Protein AF-C5B4L3-F1 (afdb_monomer_lite)

Foldseek 3Di:
DDDDDDDDDDDDPDDDPDDDDDDDDDDPPDDVLLVVVLVDDLQVLLLQLLLQADARVNHRSLVDDPVNLVSVLVSLVVQAQPANPPPRDGRHSVNNCVSCVVSNCLSVVLSVLQVVLVVLQVVLDDPAWHQARLLCLLVWDADQFARDIDRCVHTVHDLLPDDLVCLCSNLVSLVSNLVNQLSNCCSHVVDDSVSSVVSSVVSNVSSVQSSVLVVVDVVVDDDPQQFFFDDPRHTDRQSSPDPLLVVLSVVNSVCSVVVHQQDPVRLVVSLVSLVVQCVPRSHVSSNRSSVSSNVSSVCSVPDPDD

Sequence (306 aa):
MIFARTLLLAVAVGGALAAAPCAAAGSRTGRPACDALVVHEPRQLRDSLLELSAPVLGKPPLAWTEDDFDRIYRTADYCDGVRDPSTSSVIRAATWRSNLDPAREAVLSTSATLRDSDAFRKNGRTKAVVLPPCERLLEWSHDPRDFRNNSAAIFGRDVLETPLEDFDLVTGYVKSCAPALFRIAHGRLKLREDETQRRLQSILDVYATVHAAHTERRAGGNRATDMIAYMDGRPVPSTLASRRTQSLVRELDRYAASRQRLPADQIESMNREATAIGAEAKTRIETVWAEAVKERISRDIFSEQP

Organism: Methylorubrum extorquens (strain ATCC 14718 / DSM 1338 / JCM 2805 / NCIMB 9133 / AM1) (NCBI:txid272630)

pLDDT: mean 83.24, std 18.61, range [24.59, 97.0]

Secondary structure (DSSP, 8-state):
------------------PPPP---S-----HHHHHHHTS-HHHHHHHHHH-SS-BTTB-GGG--HHHHHHHHHHHHHTTTPBPTTT--B--HHHHHHHHHHHHHHHHHHHHHHHHHHHHHHHS--SS--PPPGGGGGG--EETTTTEE-HHHHHSS-GGG--GGGHHHHHHHHHHHHHHHHHHHHHHH---HHHHHHHHHHHHHHHHHHHHHHHHHHHH---TTS--EEETTEEEPGGGS-HHHHHHHHHHHHHHHHTPPPPHHHHHHHHHHHHHHHHH-SSHHHHHHHHHHHHHHHHHHH----

Structure (mmCIF, N/CA/C/O backbone):
data_AF-C5B4L3-F1
#
_entry.id   AF-C5B4L3-F1
#
loop_
_atom_site.group_PDB
_atom_site.id
_atom_site.type_symbol
_atom_site.label_atom_id
_atom_site.label_alt_id
_atom_site.label_comp_id
_atom_site.label_asym_id
_atom_site.label_entity_id
_atom_site.label_seq_id
_atom_site.pdbx_PDB_ins_code
_atom_site.Cartn_x
_atom_site.Cartn_y
_atom_site.Cartn_z
_atom_site.occupancy
_atom_site.B_iso_or_equiv
_atom_site.auth_seq_id
_atom_site.auth_comp_id
_atom_site.auth_asym_id
_atom_site.auth_atom_id
_atom_site.pdbx_PDB_model_num
ATOM 1 N N . MET A 1 1 ? -22.073 -34.362 -18.667 1.00 34.47 1 MET A N 1
ATOM 2 C CA . MET A 1 1 ? -21.386 -35.313 -19.565 1.00 34.47 1 MET A CA 1
ATOM 3 C C . MET A 1 1 ? -21.646 -34.882 -20.995 1.00 34.47 1 MET A C 1
ATOM 5 O O . MET A 1 1 ? -22.805 -34.841 -21.365 1.00 34.47 1 MET A O 1
ATOM 9 N N . ILE A 1 2 ? -20.599 -34.514 -21.733 1.00 30.19 2 ILE A N 1
ATOM 10 C CA . ILE A 1 2 ? -20.330 -34.819 -23.149 1.00 30.19 2 ILE A CA 1
ATOM 11 C C . ILE A 1 2 ? -18.882 -34.359 -23.381 1.00 30.19 2 ILE A C 1
ATOM 13 O O . ILE A 1 2 ? -18.479 -33.277 -22.961 1.00 30.19 2 ILE A O 1
ATOM 17 N N . PHE A 1 3 ? -18.095 -35.278 -23.930 1.00 27.78 3 PHE A N 1
ATOM 18 C CA . PHE A 1 3 ? -16.660 -35.213 -24.183 1.00 27.78 3 PHE A CA 1
ATOM 19 C C . PHE A 1 3 ? -16.335 -34.452 -25.476 1.00 27.78 3 PHE A C 1
ATOM 21 O O . PHE A 1 3 ? -17.030 -34.637 -26.467 1.00 27.78 3 PHE A O 1
ATOM 28 N N . ALA A 1 4 ? -15.205 -33.737 -25.481 1.00 29.50 4 ALA A N 1
ATOM 29 C CA . ALA A 1 4 ? -14.293 -33.519 -26.620 1.00 29.50 4 ALA A CA 1
ATOM 30 C C . ALA A 1 4 ? -13.071 -32.763 -26.055 1.00 29.50 4 ALA A C 1
ATOM 32 O O . ALA A 1 4 ? -13.180 -31.597 -25.707 1.00 29.50 4 ALA A O 1
ATOM 33 N N . ARG A 1 5 ? -11.955 -33.369 -25.635 1.00 30.45 5 ARG A N 1
ATOM 34 C CA . ARG A 1 5 ? -10.911 -34.137 -26.340 1.00 30.45 5 ARG A CA 1
ATOM 35 C C . ARG A 1 5 ? -10.340 -33.469 -27.608 1.00 30.45 5 ARG 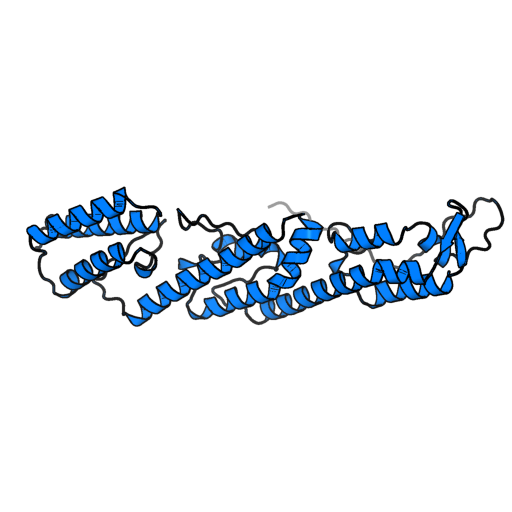A C 1
ATOM 37 O O . ARG A 1 5 ? -10.842 -33.668 -28.705 1.00 30.45 5 ARG A O 1
ATOM 44 N N . THR A 1 6 ? -9.152 -32.885 -27.392 1.00 30.94 6 THR A N 1
ATOM 45 C CA . THR A 1 6 ? -7.957 -32.812 -28.268 1.00 30.94 6 THR A CA 1
ATOM 46 C C . THR A 1 6 ? -7.894 -31.734 -29.356 1.00 30.94 6 THR A C 1
ATOM 48 O O . THR A 1 6 ? -8.507 -31.877 -30.401 1.00 30.94 6 THR A O 1
ATOM 51 N N . LEU A 1 7 ? -6.985 -30.763 -29.181 1.00 24.59 7 LEU A N 1
ATOM 52 C CA . LEU A 1 7 ? -5.751 -30.704 -29.981 1.00 24.59 7 LEU A CA 1
ATOM 53 C C . LEU A 1 7 ? -4.694 -29.827 -29.277 1.00 24.59 7 LEU A C 1
ATOM 55 O O . LEU A 1 7 ? -4.861 -28.620 -29.128 1.00 24.59 7 LEU A O 1
ATOM 59 N N . LEU A 1 8 ? -3.602 -30.455 -28.832 1.00 32.22 8 LEU A N 1
ATOM 60 C CA . LEU A 1 8 ? -2.336 -29.775 -28.566 1.00 32.22 8 LEU A CA 1
ATOM 61 C C . LEU A 1 8 ? -1.751 -29.350 -29.918 1.00 32.22 8 LEU A C 1
ATOM 63 O O . LEU A 1 8 ? -1.475 -30.216 -30.746 1.00 32.22 8 LEU A O 1
ATOM 67 N N . LEU A 1 9 ? -1.496 -28.057 -30.115 1.00 26.73 9 LEU A N 1
ATOM 68 C CA . LEU A 1 9 ? -0.479 -27.610 -31.064 1.00 26.73 9 LEU A CA 1
ATOM 69 C C . LEU A 1 9 ? 0.624 -26.894 -30.290 1.00 26.73 9 LEU A C 1
ATOM 71 O O . LEU A 1 9 ? 0.486 -25.750 -29.863 1.00 26.73 9 LEU A O 1
ATOM 75 N N . ALA A 1 10 ? 1.726 -27.614 -30.109 1.00 30.33 10 ALA A N 1
ATOM 76 C CA . ALA A 1 10 ? 3.019 -27.028 -29.833 1.00 30.33 10 ALA A CA 1
ATOM 77 C C . ALA A 1 10 ? 3.450 -26.239 -31.077 1.00 30.33 10 ALA A C 1
ATOM 79 O O . ALA A 1 10 ? 3.738 -26.831 -32.116 1.00 30.33 10 ALA A O 1
ATOM 80 N N . VAL A 1 11 ? 3.492 -24.910 -30.985 1.00 31.89 11 VAL A N 1
ATOM 81 C CA . VAL A 1 11 ? 4.217 -24.091 -31.959 1.00 31.89 11 VAL A CA 1
ATOM 82 C C . VAL A 1 11 ? 5.612 -23.877 -31.395 1.00 31.89 11 VAL A C 1
ATOM 84 O O . VAL A 1 11 ? 5.828 -23.107 -30.462 1.00 31.89 11 VAL A O 1
ATOM 87 N N . ALA A 1 12 ? 6.547 -24.645 -31.945 1.00 28.69 12 ALA A N 1
ATOM 88 C CA . ALA A 1 12 ? 7.970 -24.470 -31.753 1.00 28.69 12 ALA A CA 1
ATOM 89 C C . ALA A 1 12 ? 8.378 -23.061 -32.209 1.00 28.69 12 ALA A C 1
ATOM 91 O O . ALA A 1 12 ? 8.201 -22.695 -33.370 1.00 28.69 12 ALA A O 1
ATOM 92 N N . VAL A 1 13 ? 8.947 -22.279 -31.291 1.00 32.84 13 VAL A N 1
ATOM 93 C CA . VAL A 1 13 ? 9.645 -21.027 -31.599 1.00 32.84 13 VAL A CA 1
ATOM 94 C C . VAL A 1 13 ? 11.010 -21.405 -32.173 1.00 32.84 13 VAL A C 1
ATOM 96 O O . VAL A 1 13 ? 12.008 -21.495 -31.464 1.00 32.84 13 VAL A O 1
ATOM 99 N N . GLY A 1 14 ? 11.022 -21.726 -33.465 1.00 25.55 14 GLY A N 1
ATOM 100 C CA . GLY A 1 14 ? 12.226 -21.859 -34.275 1.00 25.55 14 GLY A CA 1
ATOM 101 C C . GLY A 1 14 ? 12.512 -20.529 -34.958 1.00 25.55 14 GLY A C 1
ATOM 102 O O . GLY A 1 14 ? 11.643 -19.979 -35.630 1.00 25.55 14 GLY A O 1
ATOM 103 N N . GLY A 1 15 ? 13.714 -19.994 -34.748 1.00 37.56 15 GLY A N 1
ATOM 104 C CA . GLY A 1 15 ? 14.150 -18.741 -35.347 1.00 37.56 15 GLY A CA 1
ATOM 105 C C . GLY A 1 15 ? 14.054 -18.753 -36.871 1.00 37.56 15 GLY A C 1
ATOM 106 O O . GLY A 1 15 ? 14.468 -19.701 -37.530 1.00 37.56 15 GLY A O 1
ATOM 107 N N . ALA A 1 16 ? 13.555 -17.652 -37.421 1.00 29.02 16 ALA A N 1
ATOM 108 C CA . ALA A 1 16 ? 13.761 -17.283 -38.807 1.00 29.02 16 ALA A CA 1
ATOM 109 C C . ALA A 1 16 ? 13.706 -15.756 -38.901 1.00 29.02 16 ALA A C 1
ATOM 111 O O . ALA A 1 16 ? 12.639 -15.145 -38.911 1.00 29.02 16 ALA A O 1
ATOM 112 N N . LEU A 1 17 ? 14.890 -15.147 -38.987 1.00 35.34 17 LEU A N 1
ATOM 113 C CA . LEU A 1 17 ? 15.098 -13.951 -39.797 1.00 35.34 17 LEU A CA 1
ATOM 114 C C . LEU A 1 17 ? 14.643 -14.305 -41.220 1.00 35.34 17 LEU A C 1
ATOM 116 O O . LEU A 1 17 ? 15.418 -14.817 -42.024 1.00 35.34 17 LEU A O 1
ATOM 120 N N . ALA A 1 18 ? 13.354 -14.132 -41.497 1.00 31.70 18 ALA A N 1
ATOM 121 C CA . ALA A 1 18 ? 12.802 -14.316 -42.824 1.00 31.70 18 ALA A CA 1
ATOM 122 C C . ALA A 1 18 ? 13.219 -13.114 -43.676 1.00 31.70 18 ALA A C 1
ATOM 124 O O . ALA A 1 18 ? 12.737 -11.996 -43.499 1.00 31.70 18 ALA A O 1
ATOM 125 N N . ALA A 1 19 ? 14.169 -13.366 -44.574 1.00 38.03 19 ALA A N 1
ATOM 126 C CA . ALA A 1 19 ? 14.564 -12.467 -45.641 1.00 38.03 19 ALA A CA 1
ATOM 127 C C . ALA A 1 19 ? 13.336 -12.068 -46.478 1.00 38.03 19 ALA A C 1
ATOM 129 O O . ALA A 1 19 ? 12.704 -12.917 -47.107 1.00 38.03 19 ALA A O 1
ATOM 130 N N . ALA A 1 20 ? 13.010 -10.776 -46.496 1.00 30.48 20 ALA A N 1
ATOM 131 C CA . ALA A 1 20 ? 12.082 -10.203 -47.464 1.00 30.48 20 ALA A CA 1
ATOM 132 C C . ALA A 1 20 ? 12.838 -9.861 -48.768 1.00 30.48 20 ALA A C 1
ATOM 134 O O . ALA A 1 20 ? 13.993 -9.427 -48.700 1.00 30.48 20 ALA A O 1
ATOM 135 N N . PRO A 1 21 ? 12.228 -10.058 -49.953 1.00 38.56 21 PRO A N 1
ATOM 136 C CA . PRO A 1 21 ? 12.917 -9.945 -51.230 1.00 38.56 21 PRO A CA 1
ATOM 137 C C . PRO A 1 21 ? 13.176 -8.485 -51.612 1.00 38.56 21 PRO A C 1
ATOM 139 O O . PRO A 1 21 ? 12.311 -7.617 -51.500 1.00 38.56 21 PRO A O 1
ATOM 142 N N . CYS A 1 22 ? 14.394 -8.242 -52.096 1.00 35.91 22 CYS A N 1
ATOM 143 C CA . CYS A 1 22 ? 14.846 -6.990 -52.684 1.00 35.91 22 CYS A CA 1
ATOM 144 C C . CYS A 1 22 ? 13.946 -6.547 -53.848 1.00 35.91 22 CYS A C 1
ATOM 146 O O . CYS A 1 22 ? 13.841 -7.247 -54.853 1.00 35.91 22 CYS A O 1
ATOM 148 N N . ALA A 1 23 ? 13.413 -5.329 -53.757 1.00 29.19 23 ALA A N 1
ATOM 149 C CA . ALA A 1 23 ? 13.017 -4.524 -54.907 1.00 29.19 23 ALA A CA 1
ATOM 150 C C . ALA A 1 23 ? 13.791 -3.195 -54.859 1.00 29.19 23 ALA A C 1
ATOM 152 O O . ALA A 1 23 ? 13.990 -2.605 -53.797 1.00 29.19 23 ALA A O 1
ATOM 153 N N . ALA A 1 24 ? 14.323 -2.815 -56.016 1.00 38.19 24 ALA A N 1
ATOM 154 C CA . ALA A 1 24 ? 15.452 -1.916 -56.221 1.00 38.19 24 ALA A CA 1
ATOM 155 C C . ALA A 1 24 ? 15.204 -0.435 -55.879 1.00 38.19 24 ALA A C 1
ATOM 157 O O . ALA A 1 24 ? 14.144 0.091 -56.193 1.00 38.19 24 ALA A O 1
ATOM 158 N N . ALA A 1 25 ? 16.237 0.242 -55.350 1.00 28.72 25 ALA A N 1
ATOM 159 C CA . ALA A 1 25 ? 16.619 1.627 -55.677 1.00 28.72 25 ALA A CA 1
ATOM 160 C C . ALA A 1 25 ? 17.858 2.062 -54.860 1.00 28.72 25 ALA A C 1
ATOM 162 O O . ALA A 1 25 ? 17.844 1.971 -53.638 1.00 28.72 25 ALA A O 1
ATOM 163 N N . GLY A 1 26 ? 18.896 2.550 -55.555 1.00 29.92 26 GLY A N 1
ATOM 164 C CA . GLY A 1 26 ? 19.890 3.529 -55.077 1.00 29.92 26 GLY A CA 1
ATOM 165 C C . GLY A 1 26 ? 20.772 3.172 -53.869 1.00 29.92 26 GLY A C 1
ATOM 166 O O . GLY A 1 26 ? 20.320 3.201 -52.734 1.00 29.92 26 GLY A O 1
ATOM 167 N N . SER A 1 27 ? 22.061 2.906 -54.121 1.00 33.94 27 SER A N 1
ATOM 168 C CA . SER A 1 27 ? 23.193 2.983 -53.171 1.00 33.94 27 SER A CA 1
ATOM 169 C C . SER A 1 27 ? 22.887 2.748 -51.676 1.00 33.94 27 SER A C 1
ATOM 171 O O . SER A 1 27 ? 23.075 3.636 -50.844 1.00 33.94 27 SER A O 1
ATOM 173 N N . ARG A 1 28 ? 22.478 1.534 -51.289 1.00 43.09 28 ARG A N 1
ATOM 174 C CA . ARG A 1 28 ? 22.506 1.129 -49.873 1.00 43.09 28 ARG A CA 1
ATOM 175 C C . ARG A 1 28 ? 23.916 0.697 -49.487 1.00 43.09 28 ARG A C 1
ATOM 177 O O . ARG A 1 28 ? 24.224 -0.487 -49.419 1.00 43.09 28 ARG A O 1
ATOM 184 N N . THR A 1 29 ? 24.779 1.661 -49.191 1.00 45.97 29 THR A N 1
ATOM 185 C CA . THR A 1 29 ? 25.971 1.441 -48.354 1.00 45.97 29 THR A CA 1
ATOM 186 C C . THR A 1 29 ? 25.570 1.406 -46.873 1.00 45.97 29 THR A C 1
ATOM 188 O O . THR A 1 29 ? 26.127 2.131 -46.054 1.00 45.97 29 THR A O 1
ATOM 191 N N . GLY A 1 30 ? 24.557 0.603 -46.532 1.00 48.91 30 GLY A N 1
ATOM 192 C CA . GLY A 1 30 ? 23.988 0.496 -45.190 1.00 48.91 30 GLY A CA 1
ATOM 193 C C . GLY A 1 30 ? 24.167 -0.919 -44.662 1.00 48.91 30 GLY A C 1
ATOM 194 O O . GLY A 1 30 ? 23.671 -1.879 -45.245 1.00 48.91 30 GLY A O 1
ATOM 195 N N . ARG A 1 31 ? 24.928 -1.072 -43.577 1.00 66.75 31 ARG A N 1
ATOM 196 C CA . ARG A 1 31 ? 24.999 -2.333 -42.829 1.00 66.75 31 ARG A CA 1
ATOM 197 C C . ARG A 1 31 ? 23.592 -2.582 -42.245 1.00 66.75 31 ARG A C 1
ATOM 199 O O . ARG A 1 31 ? 23.117 -1.685 -41.557 1.00 66.75 31 ARG A O 1
ATOM 206 N N . PRO A 1 32 ? 22.947 -3.752 -42.430 1.00 69.81 32 PRO A N 1
ATOM 207 C CA . PRO A 1 32 ? 21.552 -3.992 -42.015 1.00 69.81 32 PRO A CA 1
ATOM 208 C C . PRO A 1 32 ? 21.234 -3.662 -40.545 1.00 69.81 32 PRO A C 1
ATOM 210 O O . PRO A 1 32 ? 20.105 -3.330 -40.202 1.00 69.81 32 PRO A O 1
ATOM 213 N N . ALA A 1 33 ? 22.239 -3.728 -39.666 1.00 71.25 33 ALA A N 1
ATOM 214 C CA . ALA A 1 33 ? 22.120 -3.346 -38.260 1.00 71.25 33 ALA A CA 1
ATOM 215 C C . ALA A 1 33 ? 21.926 -1.830 -38.045 1.00 71.25 33 ALA A C 1
ATOM 217 O O . ALA A 1 33 ? 21.271 -1.426 -37.090 1.00 71.25 33 ALA A O 1
ATOM 218 N N . CYS A 1 34 ? 22.463 -0.993 -38.935 1.00 80.44 34 CYS A N 1
ATOM 219 C CA . CYS A 1 34 ? 22.296 0.458 -38.879 1.00 80.44 34 CYS A CA 1
ATOM 220 C C . CYS A 1 34 ? 20.905 0.876 -39.346 1.00 80.44 34 CYS A C 1
ATOM 222 O O . CYS A 1 34 ? 20.309 1.747 -38.723 1.00 80.44 34 CYS A O 1
ATOM 224 N N . ASP A 1 35 ? 20.349 0.197 -40.353 1.00 75.31 35 ASP A N 1
ATOM 225 C CA . ASP A 1 35 ? 18.982 0.442 -40.830 1.00 75.31 35 ASP A CA 1
ATOM 226 C C . ASP A 1 35 ? 17.948 0.234 -39.706 1.00 75.31 35 ASP A C 1
ATOM 228 O O . ASP A 1 35 ? 16.975 0.978 -39.609 1.00 75.31 35 ASP A O 1
ATOM 232 N N . ALA A 1 36 ? 18.194 -0.722 -38.800 1.00 73.12 36 ALA A N 1
ATOM 233 C CA . ALA A 1 36 ? 17.352 -0.961 -37.628 1.00 73.12 36 ALA A CA 1
ATOM 234 C C . ALA A 1 36 ? 17.413 0.168 -36.580 1.00 73.12 36 ALA A C 1
ATOM 236 O O . ALA A 1 36 ? 16.429 0.398 -35.887 1.00 73.12 36 ALA A O 1
ATOM 237 N N . LEU A 1 37 ? 18.536 0.886 -36.454 1.00 77.62 37 LEU A N 1
ATOM 238 C CA . LEU A 1 37 ? 18.624 2.062 -35.578 1.00 77.62 37 LEU A CA 1
ATOM 239 C C . LEU A 1 37 ? 18.063 3.317 -36.243 1.00 77.62 37 LEU A C 1
ATOM 241 O O . LEU A 1 37 ? 17.470 4.143 -35.563 1.00 77.62 37 LEU A O 1
ATOM 245 N N . VAL A 1 38 ? 18.225 3.455 -37.561 1.00 74.06 38 VAL A N 1
ATOM 246 C CA . VAL A 1 38 ? 17.728 4.610 -38.323 1.00 74.06 38 VAL A CA 1
ATOM 247 C C . VAL A 1 38 ? 16.212 4.785 -38.171 1.00 74.06 38 VAL A C 1
ATOM 249 O O . VAL A 1 38 ? 15.728 5.908 -38.078 1.00 74.06 38 VAL A O 1
ATOM 252 N N . VAL A 1 39 ? 15.457 3.688 -38.091 1.00 77.94 39 VAL A N 1
ATOM 253 C CA . VAL A 1 39 ? 13.990 3.736 -37.955 1.00 77.94 39 VAL A CA 1
ATOM 254 C C . VAL A 1 39 ? 13.498 4.105 -36.548 1.00 77.94 39 VAL A C 1
ATOM 256 O O . VAL A 1 39 ? 12.294 4.268 -36.351 1.00 77.94 39 VAL A O 1
ATOM 259 N N . HIS A 1 40 ? 14.393 4.237 -35.564 1.00 81.06 40 HIS A N 1
ATOM 260 C CA . HIS A 1 40 ? 14.039 4.518 -34.174 1.00 81.06 40 HIS A CA 1
ATOM 261 C C . HIS A 1 40 ? 14.683 5.813 -33.675 1.00 81.06 40 HIS A C 1
ATOM 263 O O . HIS A 1 40 ? 15.899 5.987 -33.713 1.00 81.06 40 HIS A O 1
ATOM 269 N N . GLU A 1 41 ? 13.875 6.712 -33.111 1.00 87.25 41 GLU A N 1
ATOM 270 C CA . GLU A 1 41 ? 14.400 7.891 -32.426 1.00 87.25 41 GLU A CA 1
ATOM 271 C C . GLU A 1 41 ? 14.826 7.523 -30.986 1.00 87.25 41 GLU A C 1
ATOM 273 O O . GLU A 1 41 ? 13.997 7.013 -30.222 1.00 87.25 41 GLU A O 1
ATOM 278 N N . PRO A 1 42 ? 16.071 7.824 -30.550 1.00 89.88 42 PRO A N 1
ATOM 279 C CA . PRO A 1 42 ? 16.559 7.465 -29.213 1.00 89.88 42 PRO A CA 1
ATOM 280 C C . PRO A 1 42 ? 15.677 7.986 -28.074 1.00 89.88 42 PRO A C 1
ATOM 282 O O . PRO A 1 42 ? 15.497 7.315 -27.059 1.00 89.88 42 PRO A O 1
ATOM 285 N N . ARG A 1 43 ? 15.117 9.192 -28.246 1.00 91.50 43 ARG A N 1
ATOM 286 C CA . ARG A 1 43 ? 14.216 9.829 -27.276 1.00 91.50 43 ARG A CA 1
ATOM 287 C C . ARG A 1 43 ? 12.896 9.081 -27.151 1.00 91.50 43 ARG A C 1
ATOM 289 O O . ARG A 1 43 ? 12.481 8.785 -26.039 1.00 91.50 43 ARG A O 1
ATOM 296 N N . GLN A 1 44 ? 12.282 8.723 -28.276 1.00 91.06 44 GLN A N 1
ATOM 297 C CA . GLN A 1 44 ? 11.027 7.970 -28.279 1.00 91.06 44 GLN A CA 1
ATOM 298 C C . GLN A 1 44 ? 11.211 6.585 -27.655 1.00 91.06 44 GLN A C 1
ATOM 300 O O . GLN A 1 44 ? 10.357 6.134 -26.892 1.00 91.06 44 GLN A O 1
ATOM 305 N N . LEU A 1 45 ? 12.344 5.925 -27.929 1.00 91.62 45 LEU A N 1
ATOM 306 C CA . LEU A 1 45 ? 12.665 4.633 -27.327 1.00 91.62 45 LEU A CA 1
ATOM 307 C C . LEU A 1 45 ? 12.847 4.751 -25.808 1.00 91.62 45 LEU A C 1
ATOM 309 O O . LEU A 1 45 ? 12.272 3.959 -25.063 1.00 91.62 45 LEU A O 1
ATOM 313 N N . ARG A 1 46 ? 13.595 5.765 -25.348 1.00 94.56 46 ARG A N 1
ATOM 314 C CA . ARG A 1 46 ? 13.739 6.093 -23.921 1.00 94.56 46 ARG A CA 1
ATOM 315 C C . ARG A 1 46 ? 12.379 6.297 -23.267 1.00 94.56 46 ARG A C 1
ATOM 317 O O . ARG A 1 46 ? 12.109 5.686 -22.238 1.00 94.56 46 ARG A O 1
ATOM 324 N N . ASP A 1 47 ? 11.548 7.157 -23.846 1.00 93.50 47 ASP A N 1
ATOM 325 C CA . ASP A 1 47 ? 10.256 7.509 -23.264 1.00 93.50 47 ASP A CA 1
ATOM 326 C C . ASP A 1 47 ? 9.368 6.266 -23.182 1.00 93.50 47 ASP A C 1
ATOM 328 O O . ASP A 1 47 ? 8.890 5.943 -22.101 1.00 93.50 47 ASP A O 1
ATOM 332 N N . SER A 1 48 ? 9.290 5.471 -24.254 1.00 92.31 48 SER A N 1
ATOM 333 C CA . SER A 1 48 ? 8.540 4.205 -24.277 1.00 92.31 48 SER A CA 1
ATOM 334 C C . SER A 1 48 ? 9.020 3.203 -23.216 1.00 92.31 48 SER A C 1
ATOM 336 O O . SER A 1 48 ? 8.210 2.517 -22.592 1.00 92.31 48 SER A O 1
ATOM 338 N N . LEU A 1 49 ? 10.334 3.120 -22.973 1.00 94.56 49 LEU A N 1
ATOM 339 C CA . LEU A 1 49 ? 10.892 2.289 -21.900 1.00 94.56 49 LEU A CA 1
ATOM 340 C C . LEU A 1 49 ? 10.486 2.799 -20.515 1.00 94.56 49 LEU A C 1
ATOM 342 O O . LEU A 1 49 ? 10.158 1.995 -19.648 1.00 94.56 49 LEU A O 1
ATOM 346 N N . LEU A 1 50 ? 10.479 4.116 -20.303 1.00 93.94 50 LEU A N 1
ATOM 347 C CA . LEU A 1 50 ? 10.095 4.740 -19.033 1.00 93.94 50 LEU A CA 1
ATOM 348 C C . LEU A 1 50 ? 8.582 4.713 -18.774 1.00 93.94 50 LEU A C 1
ATOM 350 O O . LEU A 1 50 ? 8.159 4.804 -17.622 1.00 93.94 50 LEU A O 1
ATOM 354 N N . GLU A 1 51 ? 7.762 4.556 -19.812 1.00 92.12 51 GLU A N 1
ATOM 355 C CA . GLU A 1 51 ? 6.319 4.368 -19.656 1.00 92.12 51 GLU A CA 1
ATOM 356 C C . GLU A 1 51 ? 5.946 2.998 -19.086 1.00 92.12 51 GLU A C 1
ATOM 358 O O . GLU A 1 51 ? 4.876 2.858 -18.500 1.00 92.12 51 GLU A O 1
ATOM 363 N N . LEU A 1 52 ? 6.807 1.981 -19.225 1.00 90.38 52 LEU A N 1
ATOM 364 C CA . LEU A 1 52 ? 6.596 0.635 -18.668 1.00 90.38 52 LEU A CA 1
ATOM 365 C C . LEU A 1 52 ? 5.261 -0.032 -19.084 1.00 90.38 52 LEU A C 1
ATOM 367 O O . LEU A 1 52 ? 4.823 -0.991 -18.449 1.00 90.38 52 LEU A O 1
ATOM 371 N N . SER A 1 53 ? 4.593 0.473 -20.125 1.00 84.44 53 SER A N 1
ATOM 372 C CA . SER A 1 53 ? 3.205 0.141 -20.471 1.00 84.44 53 SER A CA 1
ATOM 373 C C . SER A 1 53 ? 3.102 -0.785 -21.684 1.00 84.44 53 SER A C 1
ATOM 375 O O . SER A 1 53 ? 2.381 -1.783 -21.638 1.00 84.44 53 SER A O 1
ATOM 377 N N . ALA A 1 54 ? 3.837 -0.476 -22.753 1.00 88.19 54 ALA A N 1
ATOM 378 C CA . ALA A 1 54 ? 3.812 -1.191 -24.022 1.00 88.19 54 ALA A CA 1
ATOM 379 C C . ALA A 1 54 ? 5.142 -1.920 -24.289 1.00 88.19 54 ALA A C 1
ATOM 381 O O . ALA A 1 54 ? 6.195 -1.467 -23.835 1.00 88.19 54 ALA A O 1
ATOM 382 N N . PRO A 1 55 ? 5.131 -3.044 -25.032 1.00 91.88 55 PRO A N 1
ATOM 383 C CA . PRO A 1 55 ? 6.359 -3.695 -25.468 1.00 91.88 55 PRO A CA 1
ATOM 384 C C . PRO A 1 55 ? 7.224 -2.760 -26.319 1.00 91.88 55 PRO A C 1
ATOM 386 O O . PRO A 1 55 ? 6.753 -2.174 -27.291 1.00 91.88 55 PRO A O 1
ATOM 389 N N . VAL A 1 56 ? 8.511 -2.688 -25.992 1.00 89.88 56 VAL A N 1
ATOM 390 C CA . VAL A 1 56 ? 9.518 -1.937 -26.741 1.00 89.88 56 VAL A CA 1
ATOM 391 C C . VAL A 1 56 ? 10.377 -2.944 -27.494 1.00 89.88 56 VAL A C 1
ATOM 393 O O . VAL A 1 56 ? 10.916 -3.871 -26.891 1.00 89.88 56 VAL A O 1
ATOM 396 N N . LEU A 1 57 ? 10.447 -2.815 -28.823 1.00 88.44 57 LEU A N 1
ATOM 397 C CA . LEU A 1 57 ? 11.102 -3.794 -29.706 1.00 88.44 57 LEU A CA 1
ATOM 398 C C . LEU A 1 57 ? 10.596 -5.236 -29.479 1.00 88.44 57 LEU A C 1
ATOM 400 O O . LEU A 1 57 ? 11.363 -6.195 -29.476 1.00 88.44 57 LEU A O 1
ATOM 404 N N . GLY A 1 58 ? 9.288 -5.384 -29.238 1.00 88.75 58 GLY A N 1
ATOM 405 C CA . GLY A 1 58 ? 8.639 -6.679 -28.998 1.00 88.75 58 GLY A CA 1
ATOM 406 C C . GLY A 1 58 ? 8.827 -7.251 -27.588 1.00 88.75 58 GLY A C 1
ATOM 407 O O . GLY A 1 58 ? 8.306 -8.328 -27.302 1.00 88.75 58 GLY A O 1
ATOM 408 N N . LYS A 1 59 ? 9.521 -6.541 -26.687 1.00 93.25 59 LYS A N 1
ATOM 409 C CA . LYS A 1 59 ? 9.809 -6.998 -25.322 1.00 93.25 59 LYS A CA 1
ATOM 410 C C . LYS A 1 59 ? 9.245 -6.028 -24.272 1.00 93.25 59 LYS A C 1
ATOM 412 O O . LYS A 1 59 ? 9.486 -4.825 -24.381 1.00 93.25 59 LYS A O 1
ATOM 417 N N . PRO A 1 60 ? 8.518 -6.498 -23.237 1.00 93.19 60 PRO A N 1
ATOM 418 C CA . PRO A 1 60 ? 8.045 -5.634 -22.153 1.00 93.19 60 PRO A CA 1
ATOM 419 C C . PRO A 1 60 ? 9.215 -4.925 -21.457 1.00 93.19 60 PRO A C 1
ATOM 421 O O . PRO A 1 60 ? 10.194 -5.611 -21.165 1.00 93.19 60 PRO A O 1
ATOM 424 N N . PRO A 1 61 ? 9.132 -3.622 -21.127 1.00 93.62 61 PRO A N 1
ATOM 425 C CA . PRO A 1 61 ? 10.251 -2.873 -20.549 1.00 93.62 61 PRO A CA 1
ATOM 426 C C . PRO A 1 61 ? 10.874 -3.540 -19.318 1.00 93.62 61 PRO A C 1
ATOM 428 O O . PRO A 1 61 ? 12.079 -3.737 -19.276 1.00 93.62 61 PRO A O 1
ATOM 431 N N . LEU A 1 62 ? 10.066 -4.019 -18.369 1.00 93.00 62 LEU A N 1
ATOM 432 C CA . LEU A 1 62 ? 10.548 -4.703 -17.154 1.00 93.00 62 LEU A CA 1
ATOM 433 C C . LEU A 1 62 ? 11.175 -6.091 -17.400 1.00 93.00 62 LEU A C 1
ATOM 435 O O . LEU A 1 62 ? 11.697 -6.713 -16.478 1.00 93.00 62 LEU A O 1
ATOM 439 N N . ALA A 1 63 ? 11.119 -6.605 -18.631 1.00 94.06 63 ALA A N 1
ATOM 440 C CA . ALA A 1 63 ? 11.842 -7.809 -19.030 1.00 94.06 63 ALA A CA 1
ATOM 441 C C . ALA A 1 63 ? 13.218 -7.490 -19.636 1.00 94.06 63 ALA A C 1
ATOM 443 O O . ALA A 1 63 ? 13.995 -8.418 -19.882 1.00 94.06 63 ALA A O 1
ATOM 444 N N . TRP A 1 64 ? 13.519 -6.218 -19.924 1.00 95.44 64 TRP A N 1
ATOM 445 C CA . TRP A 1 64 ? 14.812 -5.817 -20.467 1.00 95.44 64 TRP A CA 1
ATOM 446 C C . TRP A 1 64 ? 15.932 -6.100 -19.467 1.00 95.44 64 TRP A C 1
ATOM 448 O O . TRP A 1 64 ? 15.794 -5.953 -18.253 1.00 95.44 64 TRP A O 1
ATOM 458 N N . THR A 1 65 ? 17.049 -6.543 -20.016 1.00 96.00 65 THR A N 1
ATOM 459 C CA . THR A 1 65 ? 18.273 -6.917 -19.321 1.00 96.00 65 THR A CA 1
ATOM 460 C C . THR A 1 65 ? 19.404 -5.999 -19.746 1.00 96.00 65 THR A C 1
ATOM 462 O O . THR A 1 65 ? 19.303 -5.299 -20.752 1.00 96.00 65 THR A O 1
ATOM 465 N N . GLU A 1 66 ? 20.497 -6.038 -18.992 1.00 96.19 66 GLU A N 1
ATOM 466 C CA . GLU A 1 66 ? 21.749 -5.358 -19.327 1.00 96.19 66 GLU A CA 1
ATOM 467 C C . GLU A 1 66 ? 22.177 -5.617 -20.783 1.00 96.19 66 GLU A C 1
ATOM 469 O O . GLU A 1 66 ? 22.414 -4.684 -21.547 1.00 96.19 66 GLU A O 1
ATOM 474 N N . ASP A 1 67 ? 22.129 -6.886 -21.200 1.00 95.94 67 ASP A N 1
ATOM 475 C CA . ASP A 1 67 ? 22.492 -7.325 -22.548 1.00 95.94 67 ASP A CA 1
ATOM 476 C C . ASP A 1 67 ? 21.663 -6.663 -23.656 1.00 95.94 67 ASP A C 1
ATOM 478 O O . ASP A 1 67 ? 22.158 -6.506 -24.774 1.00 95.94 67 ASP A O 1
ATOM 482 N N . ASP A 1 68 ? 20.404 -6.304 -23.388 1.00 94.69 68 ASP A N 1
ATOM 483 C CA . ASP A 1 68 ? 19.545 -5.652 -24.380 1.00 94.69 68 ASP A CA 1
ATOM 484 C C . ASP A 1 68 ? 20.023 -4.216 -24.639 1.00 94.69 68 ASP A C 1
ATOM 486 O O . ASP A 1 68 ? 20.173 -3.810 -25.795 1.00 94.69 68 ASP A O 1
ATOM 490 N N . PHE A 1 69 ? 20.347 -3.473 -23.575 1.00 95.62 69 PHE A N 1
ATOM 491 C CA . PHE A 1 69 ? 20.919 -2.129 -23.682 1.00 95.62 69 PHE A CA 1
ATOM 492 C C . PHE A 1 69 ? 22.308 -2.165 -24.326 1.00 95.62 69 PHE A C 1
ATOM 494 O O . PHE A 1 69 ? 22.572 -1.413 -25.264 1.00 95.62 69 PHE A O 1
ATOM 501 N N . ASP A 1 70 ? 23.160 -3.105 -23.916 1.00 95.56 70 ASP A N 1
ATOM 502 C CA . ASP A 1 70 ? 24.498 -3.282 -24.481 1.00 95.56 70 ASP A CA 1
ATOM 503 C C . ASP A 1 70 ? 24.479 -3.617 -25.974 1.00 95.56 70 ASP A C 1
ATOM 505 O O . ASP A 1 70 ? 25.340 -3.163 -26.734 1.00 95.56 70 ASP A O 1
ATOM 509 N N . ARG A 1 71 ? 23.502 -4.408 -26.436 1.00 92.25 71 ARG A N 1
ATOM 510 C CA . ARG A 1 71 ? 23.317 -4.670 -27.873 1.00 92.25 71 ARG A CA 1
ATOM 511 C C . ARG A 1 71 ? 23.004 -3.385 -28.630 1.00 92.25 71 ARG A C 1
ATOM 513 O O . ARG A 1 71 ? 23.589 -3.176 -29.695 1.00 92.25 71 ARG A O 1
ATOM 520 N N . ILE A 1 72 ? 22.141 -2.524 -28.093 1.00 91.56 72 ILE A N 1
ATOM 521 C CA . ILE A 1 72 ? 21.829 -1.230 -28.711 1.00 91.56 72 ILE A CA 1
ATOM 522 C C . ILE A 1 72 ? 23.068 -0.334 -28.715 1.00 91.56 72 ILE A C 1
ATOM 524 O O . ILE A 1 72 ? 23.395 0.220 -29.760 1.00 91.56 72 ILE A O 1
ATOM 528 N N . TYR A 1 73 ? 23.806 -0.253 -27.606 1.00 94.25 73 TYR A N 1
ATOM 529 C CA . TYR A 1 73 ? 25.025 0.555 -27.517 1.00 94.25 73 TYR A CA 1
ATOM 530 C C . TYR A 1 73 ? 26.104 0.108 -28.494 1.00 94.25 73 TYR A C 1
ATOM 532 O O . TYR A 1 73 ? 26.595 0.931 -29.260 1.00 94.25 73 TYR A O 1
ATOM 540 N N . ARG A 1 74 ? 26.407 -1.194 -28.557 1.00 92.81 74 ARG A N 1
ATOM 541 C CA . ARG A 1 74 ? 27.369 -1.728 -29.535 1.00 92.81 74 ARG A CA 1
ATOM 542 C C . ARG A 1 74 ? 26.935 -1.456 -30.972 1.00 92.81 74 ARG A C 1
ATOM 544 O O . ARG A 1 74 ? 27.773 -1.158 -31.817 1.00 92.81 74 ARG A O 1
ATOM 551 N N . THR A 1 75 ? 25.636 -1.550 -31.253 1.00 90.00 75 THR A N 1
ATOM 552 C CA . THR A 1 75 ? 25.105 -1.253 -32.590 1.00 90.00 75 THR A CA 1
ATOM 553 C C . THR A 1 75 ? 25.218 0.240 -32.902 1.00 90.00 75 THR A C 1
ATOM 555 O O . THR A 1 75 ? 25.613 0.598 -34.007 1.00 90.00 75 THR A O 1
ATOM 558 N N . ALA A 1 76 ? 24.942 1.114 -31.933 1.00 90.44 76 ALA A N 1
ATOM 559 C CA . ALA A 1 76 ? 25.058 2.559 -32.093 1.00 90.44 76 ALA A CA 1
ATOM 560 C C . ALA A 1 76 ? 26.514 2.998 -32.293 1.00 90.44 76 ALA A C 1
ATOM 562 O O . ALA A 1 76 ? 26.769 3.812 -33.174 1.00 90.44 76 ALA A O 1
ATOM 563 N N . ASP A 1 77 ? 27.462 2.420 -31.549 1.00 91.62 77 ASP A N 1
ATOM 564 C CA . ASP A 1 77 ? 28.899 2.654 -31.742 1.00 91.62 77 ASP A CA 1
ATOM 565 C C . ASP A 1 77 ? 29.355 2.186 -33.134 1.00 91.62 77 ASP A C 1
ATOM 567 O O . ASP A 1 77 ? 30.093 2.879 -33.828 1.00 91.62 77 ASP A O 1
ATOM 571 N N . TYR A 1 78 ? 28.886 1.015 -33.576 1.00 89.44 78 TYR A N 1
ATOM 572 C CA . TYR A 1 78 ? 29.211 0.460 -34.893 1.00 89.44 78 TYR A CA 1
ATOM 573 C C . TYR A 1 78 ? 28.645 1.282 -36.062 1.00 89.44 78 TYR A C 1
ATOM 575 O O . TYR A 1 78 ? 29.211 1.273 -37.160 1.00 89.44 78 TYR A O 1
ATOM 583 N N . CYS A 1 79 ? 27.522 1.961 -35.834 1.00 87.81 79 CYS A N 1
ATOM 584 C CA . CYS A 1 79 ? 26.817 2.788 -36.808 1.00 87.81 79 CYS A CA 1
ATOM 585 C C . CYS A 1 79 ? 27.086 4.289 -36.631 1.00 87.81 79 CYS A C 1
ATOM 587 O O . CYS A 1 79 ? 26.426 5.099 -37.283 1.00 87.81 79 CYS A O 1
ATOM 589 N N . ASP A 1 80 ? 28.028 4.674 -35.769 1.00 89.25 80 ASP A N 1
ATOM 590 C CA . ASP A 1 80 ? 28.363 6.076 -35.536 1.00 89.25 80 ASP A CA 1
ATOM 591 C C . ASP A 1 80 ? 28.819 6.754 -36.837 1.00 89.25 80 ASP A C 1
ATOM 593 O O . ASP A 1 80 ? 29.600 6.206 -37.618 1.00 89.25 80 ASP A O 1
ATOM 597 N N . GLY A 1 81 ? 28.276 7.940 -37.113 1.00 84.81 81 GLY A N 1
ATOM 598 C CA . GLY A 1 81 ? 28.546 8.681 -38.346 1.00 84.81 81 GLY A CA 1
ATOM 599 C C . GLY A 1 81 ? 27.729 8.233 -39.566 1.00 84.81 81 GLY A C 1
ATOM 600 O O . GLY A 1 81 ? 27.757 8.924 -40.588 1.00 84.81 81 GLY A O 1
ATOM 601 N N . VAL A 1 82 ? 26.956 7.141 -39.481 1.00 84.25 82 VAL A N 1
ATOM 602 C CA . VAL A 1 82 ? 26.035 6.736 -40.556 1.00 84.25 82 VAL A CA 1
ATOM 603 C C . VAL A 1 82 ? 24.890 7.741 -40.644 1.00 84.25 82 VAL A C 1
ATOM 605 O O . VAL A 1 82 ? 24.228 8.049 -39.652 1.00 84.25 82 VAL A O 1
ATOM 608 N N . ARG A 1 83 ? 24.653 8.268 -41.846 1.00 78.56 83 ARG A N 1
ATOM 609 C CA . ARG A 1 83 ? 23.564 9.208 -42.112 1.00 78.56 83 ARG A CA 1
ATOM 610 C C . ARG A 1 83 ? 22.290 8.452 -42.477 1.00 78.56 83 ARG A C 1
ATOM 612 O O . ARG A 1 83 ? 22.315 7.605 -43.365 1.00 78.56 83 ARG A O 1
ATOM 619 N N . ASP A 1 84 ? 21.187 8.815 -41.836 1.00 70.44 84 ASP A N 1
ATOM 620 C CA . ASP A 1 84 ? 19.844 8.420 -42.236 1.00 70.44 84 ASP A CA 1
ATOM 621 C C . ASP A 1 84 ? 19.500 9.077 -43.587 1.00 70.44 84 ASP A C 1
ATOM 623 O O . ASP A 1 84 ? 19.426 10.313 -43.675 1.00 70.44 84 ASP A O 1
ATOM 627 N N . PRO A 1 85 ? 19.284 8.281 -44.647 1.00 66.00 85 PRO A N 1
ATOM 628 C CA . PRO A 1 85 ? 18.951 8.801 -45.967 1.00 66.00 85 PRO A CA 1
ATOM 629 C C . PRO A 1 85 ? 17.579 9.498 -46.028 1.00 66.00 85 PRO A C 1
ATOM 631 O O . PRO A 1 85 ? 17.345 10.261 -46.961 1.00 66.00 85 PRO A O 1
ATOM 634 N N . SER A 1 86 ? 16.686 9.274 -45.057 1.00 66.62 86 SER A N 1
ATOM 635 C CA . SER A 1 86 ? 15.325 9.827 -45.024 1.00 66.62 86 SER A CA 1
ATOM 636 C C . SER A 1 86 ? 15.200 11.151 -44.259 1.00 66.62 86 SER A C 1
ATOM 638 O O . SER A 1 86 ? 14.409 12.007 -44.651 1.00 66.62 86 SER A O 1
ATOM 640 N N . THR A 1 87 ? 16.005 11.368 -43.214 1.00 66.75 87 THR A N 1
ATOM 641 C CA . THR A 1 87 ? 15.910 12.567 -42.352 1.00 66.75 87 THR A CA 1
ATOM 642 C C . THR A 1 87 ? 17.155 13.454 -42.375 1.00 66.75 87 THR A C 1
ATOM 644 O O . THR A 1 87 ? 17.182 14.494 -41.719 1.00 66.75 87 THR A O 1
ATOM 647 N N . SER A 1 88 ? 18.211 13.065 -43.105 1.00 68.56 88 SER A N 1
ATOM 648 C CA . SER A 1 88 ? 19.551 13.683 -43.041 1.00 68.56 88 SER A CA 1
ATOM 649 C C . SER A 1 88 ? 20.193 13.679 -41.645 1.00 68.56 88 SER A C 1
ATOM 651 O O . SER A 1 88 ? 21.279 14.245 -41.471 1.00 68.56 88 SER A O 1
ATOM 653 N N . SER A 1 89 ? 19.560 13.040 -40.656 1.00 75.62 89 SER A N 1
ATOM 654 C CA . SER A 1 89 ? 20.114 12.878 -39.320 1.00 75.62 89 SER A CA 1
ATOM 655 C C . SER A 1 89 ? 21.311 11.931 -39.367 1.00 75.62 89 SER A C 1
ATOM 657 O O . SER A 1 89 ? 21.415 11.061 -40.228 1.00 75.62 89 SER A O 1
ATOM 659 N N . VAL A 1 90 ? 22.274 12.140 -38.478 1.00 83.75 90 VAL A N 1
ATOM 660 C CA . VAL A 1 90 ? 23.448 11.272 -38.360 1.00 83.75 90 VAL A CA 1
ATOM 661 C C . VAL A 1 90 ? 23.299 10.486 -37.074 1.00 83.75 90 VAL A C 1
ATOM 663 O O . VAL A 1 90 ? 23.063 11.080 -36.018 1.00 83.75 90 VAL A O 1
ATOM 666 N N . ILE A 1 91 ? 23.455 9.167 -37.156 1.00 85.12 91 ILE A N 1
ATOM 667 C CA . ILE A 1 91 ? 23.548 8.324 -35.972 1.00 85.12 91 ILE A CA 1
ATOM 668 C C . ILE A 1 91 ? 24.776 8.775 -35.190 1.00 85.12 91 ILE A C 1
ATOM 670 O O . ILE A 1 91 ? 25.898 8.746 -35.690 1.00 85.12 91 ILE A O 1
ATOM 674 N N . ARG A 1 92 ? 24.537 9.215 -33.955 1.00 90.25 92 ARG A N 1
ATOM 675 C CA . ARG A 1 92 ? 25.581 9.551 -32.991 1.00 90.25 92 ARG A CA 1
ATOM 676 C C . ARG A 1 92 ? 25.479 8.612 -31.808 1.00 90.25 92 ARG A C 1
ATOM 678 O O . ARG A 1 92 ? 24.496 8.673 -31.063 1.00 90.25 92 ARG A O 1
ATOM 685 N N . ALA A 1 93 ? 26.498 7.792 -31.596 1.00 90.56 93 ALA A N 1
ATOM 686 C CA . ALA A 1 93 ? 26.562 6.845 -30.490 1.00 90.56 93 ALA A CA 1
ATOM 687 C C . ALA A 1 93 ? 26.369 7.538 -29.131 1.00 90.56 93 ALA A C 1
ATOM 689 O O . ALA A 1 93 ? 25.588 7.088 -28.291 1.00 90.56 93 ALA A O 1
ATOM 690 N N . ALA A 1 94 ? 26.980 8.714 -28.956 1.00 93.06 94 ALA A N 1
ATOM 691 C CA . ALA A 1 94 ? 26.819 9.539 -27.759 1.00 93.06 94 ALA A CA 1
ATOM 692 C C . ALA A 1 94 ? 25.361 9.979 -27.513 1.00 93.06 94 ALA A C 1
ATOM 694 O O . ALA A 1 94 ? 24.919 10.070 -26.366 1.00 93.06 94 ALA A O 1
ATOM 695 N N . THR A 1 95 ? 24.579 10.224 -28.570 1.00 91.7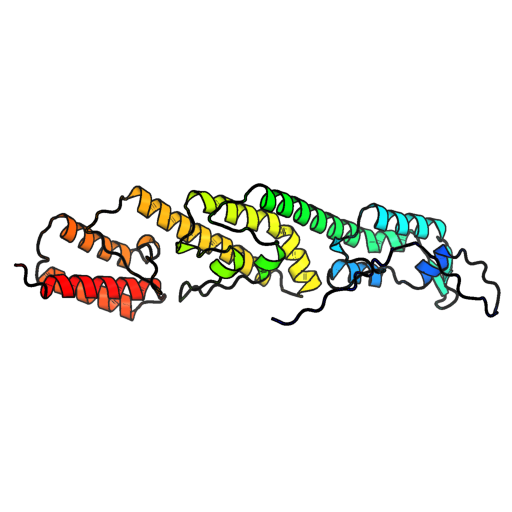5 95 THR A N 1
ATOM 696 C CA . THR A 1 95 ? 23.158 10.581 -28.447 1.00 91.75 95 THR A CA 1
ATOM 697 C C . THR A 1 95 ? 22.325 9.375 -28.025 1.00 91.75 95 THR A C 1
ATOM 699 O O . THR A 1 95 ? 21.458 9.513 -27.167 1.00 91.75 95 THR A O 1
ATOM 702 N N . TRP A 1 96 ? 22.605 8.191 -28.567 1.00 92.75 96 TRP A N 1
ATOM 703 C CA . TRP A 1 96 ? 21.943 6.954 -28.147 1.00 92.75 96 TRP A CA 1
ATOM 704 C C . TRP A 1 96 ? 22.207 6.636 -26.672 1.00 92.75 96 TRP A C 1
ATOM 706 O O . TRP A 1 96 ? 21.257 6.435 -25.917 1.00 92.75 96 TRP A O 1
ATOM 716 N N . ARG A 1 97 ? 23.474 6.683 -26.245 1.00 94.31 97 ARG A N 1
ATOM 717 C CA . ARG A 1 97 ? 23.880 6.456 -24.848 1.00 94.31 97 ARG A CA 1
ATOM 718 C C . ARG A 1 97 ? 23.225 7.457 -23.895 1.00 94.31 97 ARG A C 1
ATOM 720 O O . ARG A 1 97 ? 22.475 7.058 -23.015 1.00 94.31 97 ARG A O 1
ATOM 727 N N . SER A 1 98 ? 23.381 8.758 -24.146 1.00 94.38 98 SER A N 1
ATOM 728 C CA . SER A 1 98 ? 22.831 9.798 -23.256 1.00 94.38 98 SER A CA 1
ATOM 729 C C . SER A 1 98 ? 21.303 9.777 -23.122 1.00 94.38 98 SER A C 1
ATOM 731 O O . SER A 1 98 ? 20.784 10.186 -22.086 1.00 94.38 98 SER A O 1
ATOM 733 N N . ASN A 1 99 ? 20.565 9.306 -24.136 1.00 93.69 99 ASN A N 1
ATOM 734 C CA . ASN A 1 99 ? 19.114 9.146 -24.019 1.00 93.69 99 ASN A CA 1
ATOM 735 C C . ASN A 1 99 ? 18.725 7.851 -23.305 1.00 93.69 99 ASN A C 1
ATOM 737 O O . ASN A 1 99 ? 17.772 7.869 -22.533 1.00 93.69 99 ASN A O 1
ATOM 741 N N . LEU A 1 100 ? 19.422 6.741 -23.545 1.00 95.62 100 LEU A N 1
ATOM 742 C CA . LEU A 1 100 ? 19.025 5.449 -22.988 1.00 95.62 100 LEU A CA 1
ATOM 743 C C . LEU A 1 100 ? 19.606 5.165 -21.604 1.00 95.62 100 LEU A C 1
ATOM 745 O O . LEU A 1 100 ? 18.969 4.416 -20.874 1.00 95.62 100 LEU A O 1
ATOM 749 N N . ASP A 1 101 ? 20.716 5.781 -21.191 1.00 96.00 101 ASP A N 1
ATOM 750 C CA . ASP A 1 101 ? 21.315 5.548 -19.868 1.00 96.00 101 ASP A CA 1
ATOM 751 C C . ASP A 1 101 ? 20.330 5.796 -18.705 1.00 96.00 101 ASP A C 1
ATOM 753 O O . ASP A 1 101 ? 20.206 4.915 -17.848 1.00 96.00 101 ASP A O 1
ATOM 757 N N . PRO A 1 102 ? 19.536 6.890 -18.687 1.00 93.56 102 PRO A N 1
ATOM 758 C CA . PRO A 1 102 ? 18.512 7.081 -17.658 1.00 93.56 102 PRO A CA 1
ATOM 759 C C . PRO A 1 102 ? 17.410 6.012 -17.690 1.00 93.56 102 PRO A C 1
ATOM 761 O O . PRO A 1 102 ? 16.941 5.565 -16.643 1.00 93.56 102 PRO A O 1
ATOM 764 N N . ALA A 1 103 ? 16.990 5.580 -18.887 1.00 94.38 103 ALA A N 1
ATOM 765 C CA . ALA A 1 103 ? 15.995 4.516 -19.034 1.00 94.38 103 ALA A CA 1
ATOM 766 C C . ALA A 1 103 ? 16.551 3.158 -18.593 1.00 94.38 103 ALA A C 1
ATOM 768 O O . ALA A 1 103 ? 15.853 2.412 -17.911 1.00 94.38 103 ALA A O 1
ATOM 769 N N . ARG A 1 104 ? 17.813 2.863 -18.916 1.00 96.56 104 ARG A N 1
ATOM 770 C CA . ARG A 1 104 ? 18.543 1.672 -18.480 1.00 96.56 104 ARG A CA 1
ATOM 771 C C . ARG A 1 104 ? 18.580 1.592 -16.964 1.00 96.56 104 ARG A C 1
ATOM 773 O O . ARG A 1 104 ? 18.121 0.603 -16.399 1.00 96.56 104 ARG A O 1
ATOM 780 N N . GLU A 1 105 ? 19.068 2.640 -16.305 1.00 95.75 105 GLU A N 1
ATOM 781 C CA . GLU A 1 105 ? 19.122 2.691 -14.844 1.00 95.75 105 GLU A CA 1
ATOM 782 C C . GLU A 1 105 ? 17.730 2.477 -14.237 1.00 95.75 105 GLU A C 1
ATOM 784 O O . GLU A 1 105 ? 17.547 1.637 -13.354 1.00 95.75 105 GLU A O 1
ATOM 789 N N . ALA A 1 106 ? 16.725 3.182 -14.759 1.00 93.88 106 ALA A N 1
ATOM 790 C CA . ALA A 1 106 ? 15.368 3.109 -14.248 1.00 93.88 106 ALA A CA 1
ATOM 791 C C . ALA A 1 106 ? 14.729 1.726 -14.399 1.00 93.88 106 ALA A C 1
ATOM 793 O O . ALA A 1 106 ? 14.187 1.183 -13.432 1.00 93.88 106 ALA A O 1
ATOM 794 N N . VAL A 1 107 ? 14.786 1.155 -15.600 1.00 95.56 107 VAL A N 1
ATOM 795 C CA . VAL A 1 107 ? 14.185 -0.141 -15.923 1.00 95.56 107 VAL A CA 1
ATOM 796 C C . VAL A 1 107 ? 14.876 -1.258 -15.150 1.00 95.56 107 VAL A C 1
ATOM 798 O O . VAL A 1 107 ? 14.196 -2.080 -14.530 1.00 95.56 107 VAL A O 1
ATOM 801 N N . LEU A 1 108 ? 16.211 -1.278 -15.130 1.00 96.31 108 LEU A N 1
ATOM 802 C CA . LEU A 1 108 ? 16.967 -2.333 -14.458 1.00 96.31 108 LEU A CA 1
ATOM 803 C C . LEU A 1 108 ? 16.816 -2.259 -12.938 1.00 96.31 108 LEU A C 1
ATOM 805 O O . LEU A 1 108 ? 16.604 -3.296 -12.311 1.00 96.31 108 LEU A O 1
ATOM 809 N N . SER A 1 109 ? 16.844 -1.055 -12.353 1.00 95.94 109 SER A N 1
ATOM 810 C CA . SER A 1 109 ? 16.587 -0.855 -10.922 1.00 95.94 109 SER A CA 1
ATOM 811 C C . SER A 1 109 ? 15.178 -1.316 -10.538 1.00 95.94 109 SER A C 1
ATOM 813 O O . SER A 1 109 ? 15.029 -2.102 -9.605 1.00 95.94 109 SER A O 1
ATOM 815 N N . THR A 1 110 ? 14.153 -0.924 -11.306 1.00 95.81 110 THR A N 1
ATOM 816 C CA . THR A 1 110 ? 12.763 -1.358 -11.064 1.00 95.81 110 THR A CA 1
ATOM 817 C C . THR A 1 110 ? 12.641 -2.877 -11.137 1.00 95.81 110 THR A C 1
ATOM 819 O O . THR A 1 110 ? 12.060 -3.504 -10.254 1.00 95.81 110 THR A O 1
ATOM 822 N N . SER A 1 111 ? 13.229 -3.484 -12.168 1.00 95.06 111 SER A N 1
ATOM 823 C CA . SER A 1 111 ? 13.194 -4.933 -12.378 1.00 95.06 111 SER A CA 1
ATOM 824 C C . SER A 1 111 ? 13.936 -5.689 -11.273 1.00 95.06 111 SER A C 1
ATOM 826 O O . SER A 1 111 ? 13.484 -6.750 -10.850 1.00 95.06 111 SER A O 1
ATOM 828 N N . ALA A 1 112 ? 15.055 -5.150 -10.777 1.00 95.75 112 ALA A N 1
ATOM 829 C CA . ALA A 1 112 ? 15.780 -5.710 -9.641 1.00 95.75 112 ALA A CA 1
ATOM 830 C C . ALA A 1 112 ? 14.933 -5.670 -8.362 1.00 95.75 112 ALA A C 1
ATOM 832 O O . ALA A 1 112 ? 14.720 -6.718 -7.760 1.00 95.75 112 ALA A O 1
ATOM 833 N N . THR A 1 113 ? 14.351 -4.516 -8.022 1.00 96.44 113 THR A N 1
ATOM 834 C CA . THR A 1 113 ? 13.450 -4.391 -6.866 1.00 96.44 113 THR A CA 1
ATOM 835 C C . THR A 1 113 ? 12.269 -5.357 -6.958 1.00 96.44 113 THR A C 1
ATOM 837 O O . THR A 1 113 ? 11.961 -6.033 -5.983 1.00 96.44 113 THR A O 1
ATOM 840 N N . LEU A 1 114 ? 11.634 -5.493 -8.129 1.00 95.50 114 LEU A N 1
ATOM 841 C CA . LEU A 1 114 ? 10.541 -6.452 -8.309 1.00 95.50 114 LEU A CA 1
ATOM 842 C C . LEU A 1 114 ? 10.993 -7.900 -8.090 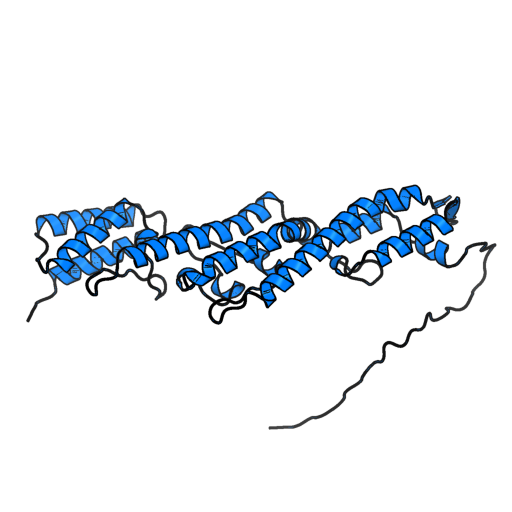1.00 95.50 114 LEU A C 1
ATOM 844 O O . LEU A 1 114 ? 10.261 -8.660 -7.461 1.00 95.50 114 LEU A O 1
ATOM 848 N N . ARG A 1 115 ? 12.187 -8.284 -8.565 1.00 94.69 115 ARG A N 1
ATOM 849 C CA . ARG A 1 115 ? 12.751 -9.623 -8.323 1.00 94.69 115 ARG A CA 1
ATOM 850 C C . ARG A 1 115 ? 13.023 -9.869 -6.841 1.00 94.69 115 ARG A C 1
ATOM 852 O O . ARG A 1 115 ? 12.673 -10.940 -6.346 1.00 94.69 115 ARG A O 1
ATOM 859 N N . ASP A 1 116 ? 13.596 -8.893 -6.145 1.00 94.88 116 ASP A N 1
ATOM 860 C CA . ASP A 1 116 ? 13.897 -8.993 -4.714 1.00 94.88 116 ASP A CA 1
ATOM 861 C C . ASP A 1 116 ? 12.608 -9.086 -3.889 1.00 94.88 116 ASP A C 1
ATOM 863 O O . ASP A 1 116 ? 12.471 -9.964 -3.033 1.00 94.88 116 ASP A O 1
ATOM 867 N N . SER A 1 117 ? 11.605 -8.264 -4.208 1.00 95.31 117 SER A N 1
ATOM 868 C CA . SER A 1 117 ? 10.270 -8.364 -3.618 1.00 95.31 117 SER A CA 1
ATOM 869 C C . SER A 1 117 ? 9.596 -9.696 -3.945 1.00 95.31 117 SER A C 1
ATOM 871 O O . SER A 1 117 ? 8.952 -10.283 -3.080 1.00 95.31 117 SER A O 1
ATOM 873 N N . ASP A 1 118 ? 9.746 -10.233 -5.157 1.00 93.62 118 ASP A N 1
ATOM 874 C CA . ASP A 1 118 ? 9.216 -11.556 -5.498 1.00 93.62 118 ASP A CA 1
ATOM 875 C C . ASP A 1 118 ? 9.907 -12.684 -4.722 1.00 93.62 118 ASP A C 1
ATOM 877 O O . ASP A 1 118 ? 9.258 -13.671 -4.360 1.00 93.62 118 ASP A O 1
ATOM 881 N N . ALA A 1 119 ? 11.205 -12.555 -4.446 1.00 92.31 119 ALA A N 1
ATOM 882 C CA . ALA A 1 119 ? 11.929 -13.476 -3.579 1.00 92.31 119 ALA A CA 1
ATOM 883 C C . ALA A 1 119 ? 11.422 -13.376 -2.131 1.00 92.31 119 ALA A C 1
ATOM 885 O O . ALA A 1 119 ? 11.081 -14.402 -1.538 1.00 92.31 119 ALA A O 1
ATOM 886 N N . PHE A 1 120 ? 11.261 -12.156 -1.602 1.00 91.62 120 PHE A N 1
ATOM 887 C CA . PHE A 1 120 ? 10.642 -11.909 -0.295 1.00 91.62 120 PHE A CA 1
ATOM 888 C C . PHE A 1 120 ? 9.259 -12.568 -0.213 1.00 91.62 120 PHE A C 1
ATOM 890 O O . PHE A 1 120 ? 8.980 -13.342 0.700 1.00 91.62 120 PHE A O 1
ATOM 897 N N . ARG A 1 121 ? 8.415 -12.341 -1.225 1.00 90.69 121 ARG A N 1
ATOM 898 C CA . ARG A 1 121 ? 7.060 -12.894 -1.350 1.00 90.69 121 ARG A CA 1
ATOM 899 C C . ARG A 1 121 ? 7.029 -14.422 -1.365 1.00 90.69 121 ARG A C 1
ATOM 901 O O . ARG A 1 121 ? 6.068 -15.024 -0.891 1.00 90.69 121 ARG A O 1
ATOM 908 N N . LYS A 1 122 ? 8.023 -15.071 -1.977 1.00 88.38 122 LYS A N 1
ATOM 909 C CA . LYS A 1 122 ? 8.121 -16.540 -2.034 1.00 88.38 122 LYS A CA 1
ATOM 910 C C . LYS A 1 122 ? 8.597 -17.128 -0.707 1.00 88.38 122 LYS A C 1
ATOM 912 O O . LYS A 1 122 ? 8.085 -18.175 -0.320 1.00 88.38 122 LYS A O 1
ATOM 917 N N . ASN A 1 123 ? 9.518 -16.449 -0.028 1.00 85.75 123 ASN A N 1
ATOM 918 C CA . ASN A 1 123 ? 10.126 -16.923 1.216 1.00 85.75 123 ASN A CA 1
ATOM 919 C C . ASN A 1 123 ? 9.260 -16.632 2.451 1.00 85.75 123 ASN A C 1
ATOM 921 O O . ASN A 1 123 ? 9.222 -17.435 3.375 1.00 85.75 123 ASN A O 1
ATOM 925 N N . GLY A 1 124 ? 8.539 -15.513 2.461 1.00 74.12 124 GLY A N 1
ATOM 926 C CA . GLY A 1 124 ? 7.706 -15.069 3.577 1.00 74.12 124 GLY A CA 1
ATOM 927 C C . GLY A 1 124 ? 6.243 -15.494 3.469 1.00 74.12 124 GLY A C 1
ATOM 928 O O . GLY A 1 124 ? 5.363 -14.690 3.732 1.00 74.12 124 GLY A O 1
ATOM 929 N N . ARG A 1 125 ? 5.929 -16.712 3.012 1.00 70.31 125 ARG A N 1
ATOM 930 C CA . ARG A 1 125 ? 4.526 -17.161 2.919 1.00 70.31 125 ARG A CA 1
ATOM 931 C C . ARG A 1 125 ? 4.052 -17.751 4.239 1.00 70.31 125 ARG A C 1
ATOM 933 O O . ARG A 1 125 ? 4.672 -18.685 4.742 1.00 70.31 125 ARG A O 1
ATOM 940 N N . THR A 1 126 ? 2.909 -17.288 4.735 1.00 79.50 126 THR A N 1
ATOM 941 C CA . THR A 1 126 ? 2.220 -17.909 5.876 1.00 79.50 126 THR A CA 1
ATOM 942 C C . THR A 1 126 ? 0.936 -18.585 5.408 1.00 79.50 126 THR A C 1
ATOM 944 O O . THR A 1 126 ? 0.489 -18.409 4.274 1.00 79.50 126 THR A O 1
ATOM 947 N N . LYS A 1 127 ? 0.337 -19.415 6.270 1.00 75.44 127 LYS A N 1
ATOM 948 C CA . LYS A 1 127 ? -0.987 -19.995 5.990 1.00 75.44 127 LYS A CA 1
ATOM 949 C C . LYS A 1 127 ? -2.106 -18.952 6.085 1.00 75.44 127 LYS A C 1
ATOM 951 O O . LYS A 1 127 ? -3.195 -19.203 5.578 1.00 75.44 127 LYS A O 1
ATOM 956 N N . ALA A 1 128 ? -1.862 -17.832 6.767 1.00 83.00 128 ALA A N 1
ATOM 957 C CA . ALA A 1 128 ? -2.884 -16.844 7.081 1.00 83.00 128 ALA A CA 1
ATOM 958 C C . ALA A 1 128 ? -2.902 -15.671 6.095 1.00 83.00 128 ALA A C 1
ATOM 960 O O . ALA A 1 128 ? -3.995 -15.208 5.768 1.00 83.00 128 ALA A O 1
ATOM 961 N N . VAL A 1 129 ? -1.741 -15.229 5.603 1.00 89.19 129 VAL A N 1
ATOM 962 C CA . VAL A 1 129 ? -1.606 -14.071 4.711 1.00 89.19 129 VAL A CA 1
ATOM 963 C C . VAL A 1 129 ? -0.962 -14.467 3.383 1.00 89.19 129 VAL A C 1
ATOM 965 O O . VAL A 1 129 ? 0.061 -15.150 3.326 1.00 89.19 129 VAL A O 1
ATOM 968 N N . VAL A 1 130 ? -1.550 -13.983 2.290 1.00 90.56 130 VAL A N 1
ATOM 969 C CA . VAL A 1 130 ? -1.029 -14.123 0.931 1.00 90.56 130 VAL A CA 1
ATOM 970 C C . VAL A 1 130 ? -0.410 -12.801 0.502 1.00 90.56 130 VAL A C 1
ATOM 972 O O . VAL A 1 130 ? -1.105 -11.809 0.330 1.00 90.56 130 VAL A O 1
ATOM 975 N N . LEU A 1 131 ? 0.899 -12.782 0.264 1.00 93.56 131 LEU A N 1
ATOM 976 C CA . LEU A 1 131 ? 1.558 -11.616 -0.320 1.00 93.56 131 LEU A CA 1
ATOM 977 C C . LEU A 1 131 ? 1.304 -11.587 -1.848 1.00 93.56 131 LEU A C 1
ATOM 979 O O . LEU A 1 131 ? 1.706 -12.533 -2.545 1.00 93.56 131 LEU A O 1
ATOM 983 N N . PRO A 1 132 ? 0.620 -10.559 -2.391 1.00 93.88 132 PRO A N 1
ATOM 984 C CA . PRO A 1 132 ? 0.304 -10.468 -3.819 1.00 93.88 132 PRO A CA 1
ATOM 985 C C . PRO A 1 132 ? 1.526 -10.008 -4.628 1.00 93.88 132 PRO A C 1
ATOM 987 O O . PRO A 1 132 ? 2.502 -9.589 -4.027 1.00 93.88 132 PRO A O 1
ATOM 990 N N . PRO A 1 133 ? 1.518 -10.038 -5.973 1.00 93.25 133 PRO A N 1
ATOM 991 C CA . PRO A 1 133 ? 2.491 -9.280 -6.766 1.00 93.25 133 PRO A CA 1
ATOM 992 C C . PRO A 1 133 ? 2.445 -7.783 -6.418 1.00 93.25 133 PRO A C 1
ATOM 994 O O . PRO A 1 133 ? 1.352 -7.256 -6.199 1.00 93.25 133 PRO A O 1
ATOM 997 N N . CYS A 1 134 ? 3.594 -7.091 -6.431 1.00 94.69 134 CYS A N 1
ATOM 998 C CA . CYS A 1 134 ? 3.692 -5.692 -5.990 1.00 94.69 134 CYS A CA 1
ATOM 999 C C . CYS A 1 134 ? 2.643 -4.782 -6.647 1.00 94.69 134 CYS A C 1
ATOM 1001 O O . CYS A 1 134 ? 2.034 -3.973 -5.955 1.00 94.69 134 CYS A O 1
ATOM 1003 N N . GLU A 1 135 ? 2.401 -4.915 -7.958 1.00 92.06 135 GLU A N 1
ATOM 1004 C CA . GLU A 1 135 ? 1.460 -4.053 -8.699 1.00 92.06 135 GLU A CA 1
ATOM 1005 C C . GLU A 1 135 ? 0.051 -4.045 -8.089 1.00 92.06 135 GLU A C 1
ATOM 1007 O O . GLU A 1 135 ? -0.605 -3.006 -8.084 1.00 92.06 135 GLU A O 1
ATOM 1012 N N . ARG A 1 136 ? -0.389 -5.159 -7.487 1.00 94.25 136 ARG A N 1
ATOM 1013 C CA . ARG A 1 136 ? -1.705 -5.243 -6.836 1.00 94.25 136 ARG A CA 1
ATOM 1014 C C . ARG A 1 136 ? -1.816 -4.380 -5.582 1.00 94.25 136 ARG A C 1
ATOM 1016 O O . ARG A 1 136 ? -2.923 -4.061 -5.169 1.00 94.25 136 ARG A O 1
ATOM 1023 N N . LEU A 1 137 ? -0.706 -3.953 -4.977 1.00 95.88 137 LEU A N 1
ATOM 1024 C CA . LEU A 1 137 ? -0.744 -2.999 -3.863 1.00 95.88 137 LEU A CA 1
ATOM 1025 C C . LEU A 1 137 ? -1.296 -1.634 -4.306 1.00 95.88 137 LEU A C 1
ATOM 1027 O O . LEU A 1 137 ? -1.870 -0.911 -3.494 1.00 95.88 137 LEU A O 1
ATOM 1031 N N . LEU A 1 138 ? -1.194 -1.298 -5.598 1.00 93.69 138 LEU A N 1
ATOM 1032 C CA . LEU A 1 138 ? -1.814 -0.096 -6.156 1.00 93.69 138 LEU A CA 1
ATOM 1033 C C . LEU A 1 138 ? -3.342 -0.216 -6.243 1.00 93.69 138 LEU A C 1
ATOM 1035 O O . LEU A 1 138 ? -4.013 0.799 -6.380 1.00 93.69 138 LEU A O 1
ATOM 1039 N N . GLU A 1 139 ? -3.920 -1.409 -6.089 1.00 94.12 139 GLU A N 1
ATOM 1040 C CA . GLU A 1 139 ? -5.373 -1.619 -6.001 1.00 94.12 139 GLU A CA 1
ATOM 1041 C C . GLU A 1 139 ? -5.914 -1.333 -4.587 1.00 94.12 139 GLU A C 1
ATOM 1043 O O . GLU A 1 139 ? -7.125 -1.395 -4.372 1.00 94.12 139 GLU A O 1
ATOM 1048 N N . TRP A 1 140 ? -5.049 -1.018 -3.612 1.00 95.75 140 TRP A N 1
ATOM 1049 C CA . TRP A 1 140 ? -5.465 -0.749 -2.234 1.00 95.75 140 TRP A CA 1
ATOM 1050 C C . TRP A 1 140 ? -6.470 0.395 -2.149 1.00 95.75 140 TRP A C 1
ATOM 1052 O O . TRP A 1 140 ? -6.260 1.481 -2.694 1.00 95.75 140 TRP A O 1
ATOM 1062 N N . SER A 1 141 ? -7.545 0.143 -1.409 1.00 94.25 141 SER A N 1
ATOM 1063 C CA . SER A 1 141 ? -8.573 1.118 -1.082 1.00 94.25 141 SER A CA 1
ATOM 1064 C C . SER A 1 141 ? -8.872 1.053 0.407 1.00 94.25 141 SER A C 1
ATOM 1066 O O . SER A 1 141 ? -9.100 -0.034 0.946 1.00 94.25 141 SER A O 1
ATOM 1068 N N . HIS A 1 142 ? -8.938 2.214 1.046 1.00 92.88 142 HIS A N 1
ATOM 1069 C CA . HIS A 1 142 ? -9.309 2.349 2.443 1.00 92.88 142 HIS A CA 1
ATOM 1070 C C . HIS A 1 142 ? -10.181 3.589 2.633 1.00 92.88 142 HIS A C 1
ATOM 1072 O O . HIS A 1 142 ? -9.808 4.681 2.208 1.00 92.88 142 HIS A O 1
ATOM 1078 N N . ASP A 1 143 ? -11.326 3.406 3.285 1.00 90.00 143 ASP A N 1
ATOM 1079 C CA . ASP A 1 143 ? -12.129 4.492 3.828 1.00 90.00 143 ASP A CA 1
ATOM 1080 C C . ASP A 1 143 ? -11.834 4.625 5.333 1.00 90.00 143 ASP A C 1
ATOM 1082 O O . ASP A 1 143 ? -12.206 3.736 6.109 1.00 90.00 143 ASP A O 1
ATOM 1086 N N . PRO A 1 144 ? -11.182 5.715 5.771 1.00 84.19 144 PRO A N 1
ATOM 1087 C CA . PRO A 1 144 ? -10.857 5.924 7.177 1.00 84.19 144 PRO A CA 1
ATOM 1088 C C . PRO A 1 144 ? -12.083 6.202 8.057 1.00 84.19 144 PRO A C 1
ATOM 1090 O O . PRO A 1 144 ? -12.009 5.983 9.265 1.00 84.19 144 PRO A O 1
ATOM 1093 N N . ARG A 1 145 ? -13.212 6.666 7.501 1.00 85.56 145 ARG A N 1
ATOM 1094 C CA . ARG A 1 145 ? -14.431 6.928 8.288 1.00 85.56 145 ARG A CA 1
ATOM 1095 C C . ARG A 1 145 ? -15.105 5.626 8.683 1.00 85.56 145 ARG A C 1
ATOM 1097 O O . ARG A 1 145 ? -15.406 5.414 9.855 1.00 85.56 145 ARG A O 1
ATOM 1104 N N . ASP A 1 146 ? -15.270 4.728 7.722 1.00 83.31 146 ASP A N 1
ATOM 1105 C CA . ASP A 1 146 ? -15.920 3.438 7.955 1.00 83.31 146 ASP A CA 1
ATOM 1106 C C . ASP A 1 146 ? -14.949 2.336 8.384 1.00 83.31 146 ASP A C 1
ATOM 1108 O O . ASP A 1 146 ? -15.369 1.209 8.648 1.00 83.31 146 ASP A O 1
ATOM 1112 N N . PHE A 1 147 ? -13.649 2.645 8.407 1.00 85.44 147 PHE A N 1
ATOM 1113 C CA . PHE A 1 147 ? -12.554 1.687 8.552 1.00 85.44 147 PHE A CA 1
ATOM 1114 C C . PHE A 1 147 ? -12.630 0.518 7.550 1.00 85.44 147 PHE A C 1
ATOM 1116 O O . PHE A 1 147 ? -12.046 -0.551 7.739 1.00 85.44 147 PHE A O 1
ATOM 1123 N N . ARG A 1 148 ? -13.348 0.721 6.441 1.00 87.75 148 ARG A N 1
ATOM 1124 C CA . ARG A 1 148 ? -13.494 -0.262 5.371 1.00 87.75 148 ARG A CA 1
ATOM 1125 C C . ARG A 1 148 ? -12.227 -0.270 4.539 1.00 87.75 148 ARG A C 1
ATOM 1127 O O . ARG A 1 148 ? -11.652 0.773 4.241 1.00 87.75 148 ARG A O 1
ATOM 1134 N N . ASN A 1 149 ? -11.767 -1.455 4.181 1.00 92.25 149 ASN A N 1
ATOM 1135 C CA . ASN A 1 149 ? -10.612 -1.631 3.320 1.00 92.25 149 ASN A CA 1
ATOM 1136 C C . ASN A 1 149 ? -10.743 -2.939 2.536 1.00 92.25 149 ASN A C 1
ATOM 1138 O O . ASN A 1 149 ? -11.577 -3.785 2.859 1.00 92.25 149 ASN A O 1
ATOM 1142 N N . ASN A 1 150 ? -9.924 -3.102 1.502 1.00 94.62 150 ASN A N 1
ATOM 1143 C CA . ASN A 1 150 ? -9.911 -4.298 0.661 1.00 94.62 150 ASN A CA 1
ATOM 1144 C C . ASN A 1 150 ? -8.740 -5.246 0.981 1.00 94.62 150 ASN A C 1
ATOM 1146 O O . ASN A 1 150 ? -8.295 -5.989 0.102 1.00 94.62 150 ASN A O 1
ATOM 1150 N N . SER A 1 151 ? -8.262 -5.270 2.234 1.00 94.88 151 SER A N 1
ATOM 1151 C CA . SER A 1 151 ? -7.176 -6.168 2.673 1.00 94.88 151 SER A CA 1
ATOM 1152 C C . SER A 1 151 ? -7.456 -7.631 2.353 1.00 94.88 151 SER A C 1
ATOM 1154 O O . SER A 1 151 ? -6.584 -8.297 1.804 1.00 94.88 151 SER A O 1
ATOM 1156 N N . ALA A 1 152 ? -8.684 -8.111 2.557 1.00 93.56 152 ALA A N 1
ATOM 1157 C CA . ALA A 1 152 ? -9.056 -9.481 2.212 1.00 93.56 152 ALA A CA 1
ATOM 1158 C C . ALA A 1 152 ? -8.851 -9.809 0.720 1.00 93.56 152 ALA A C 1
ATOM 1160 O O . ALA A 1 152 ? -8.406 -10.903 0.383 1.00 93.56 152 ALA A O 1
ATOM 1161 N N . ALA A 1 153 ? -9.109 -8.858 -0.183 1.00 94.94 153 ALA A N 1
ATOM 1162 C CA . ALA A 1 153 ? -8.933 -9.059 -1.622 1.00 94.94 153 ALA A CA 1
ATOM 1163 C C . ALA A 1 153 ? -7.456 -9.008 -2.059 1.00 94.94 153 ALA A C 1
ATOM 1165 O O . ALA A 1 153 ? -7.062 -9.685 -3.016 1.00 94.94 153 ALA A O 1
ATOM 1166 N N . ILE A 1 154 ? -6.639 -8.200 -1.379 1.00 95.31 154 ILE A N 1
ATOM 1167 C CA . ILE A 1 154 ? -5.224 -7.984 -1.716 1.00 95.31 154 ILE A CA 1
ATOM 1168 C C . ILE A 1 154 ? -4.331 -9.026 -1.043 1.00 95.31 154 ILE A C 1
ATOM 1170 O O . ILE A 1 154 ? -3.510 -9.651 -1.712 1.00 95.31 154 ILE A O 1
ATOM 1174 N N . PHE A 1 155 ? -4.530 -9.239 0.255 1.00 94.44 155 PHE A N 1
ATOM 1175 C CA . PHE A 1 155 ? -3.702 -10.076 1.119 1.00 94.44 155 PHE A CA 1
ATOM 1176 C C . PHE A 1 155 ? -4.338 -11.430 1.468 1.00 94.44 155 PHE A C 1
ATOM 1178 O O . PHE A 1 155 ? -3.757 -12.221 2.209 1.00 94.44 155 PHE A O 1
ATOM 1185 N N . GLY A 1 156 ? -5.543 -11.716 0.965 1.00 92.12 156 GLY A N 1
ATOM 1186 C CA . GLY A 1 156 ? -6.267 -12.965 1.233 1.00 92.12 156 GLY A CA 1
ATOM 1187 C C . GLY A 1 156 ? -6.900 -13.053 2.626 1.00 92.12 156 GLY A C 1
ATOM 1188 O O . GLY A 1 156 ? -7.518 -14.067 2.945 1.00 92.12 156 GLY A O 1
ATOM 1189 N N . ARG A 1 157 ? -6.753 -12.015 3.457 1.00 91.94 157 ARG A N 1
ATOM 1190 C CA . ARG A 1 157 ? -7.270 -11.953 4.828 1.00 91.94 157 ARG A CA 1
ATOM 1191 C C . ARG A 1 157 ? -7.551 -10.516 5.240 1.00 91.94 157 ARG A C 1
ATOM 1193 O O . ARG A 1 157 ? -6.846 -9.604 4.812 1.00 91.94 157 ARG A O 1
ATOM 1200 N N . ASP A 1 158 ? -8.584 -10.328 6.056 1.00 91.88 158 ASP A N 1
ATOM 1201 C CA . ASP A 1 158 ? -8.887 -9.014 6.610 1.00 91.88 158 ASP A CA 1
ATOM 1202 C C . ASP A 1 158 ? -7.814 -8.576 7.616 1.00 91.88 158 ASP A C 1
ATOM 1204 O O . ASP A 1 158 ? -7.317 -9.376 8.414 1.00 91.88 158 ASP A O 1
ATOM 1208 N N . VAL A 1 159 ? -7.464 -7.292 7.606 1.00 92.62 159 VAL A N 1
ATOM 1209 C CA . VAL A 1 159 ? -6.472 -6.730 8.527 1.00 92.62 159 VAL A CA 1
ATOM 1210 C C . VAL A 1 159 ? -6.852 -6.930 10.000 1.00 92.62 159 VAL A C 1
ATOM 1212 O O . VAL A 1 159 ? -5.978 -7.231 10.810 1.00 92.62 159 VAL A O 1
ATOM 1215 N N . LEU A 1 160 ? -8.142 -6.864 10.356 1.00 90.31 160 LEU A N 1
ATOM 1216 C CA . LEU A 1 160 ? -8.617 -7.107 11.725 1.00 90.31 160 LEU A CA 1
ATOM 1217 C C . LEU A 1 160 ? -8.426 -8.564 12.166 1.00 90.31 160 LEU A C 1
ATOM 1219 O O . LEU A 1 160 ? -8.364 -8.834 13.362 1.00 90.31 160 LEU A O 1
ATOM 1223 N N . GLU A 1 161 ? -8.294 -9.494 11.222 1.00 89.94 161 GLU A N 1
ATOM 1224 C CA . GLU A 1 161 ? -8.129 -10.932 11.468 1.00 89.94 161 GLU A CA 1
ATOM 1225 C C . GLU A 1 161 ? -6.699 -11.424 11.210 1.00 89.94 161 GLU A C 1
ATOM 1227 O O . GLU A 1 161 ? -6.437 -12.631 11.245 1.00 89.94 161 GLU A O 1
ATOM 1232 N N . THR A 1 162 ? -5.779 -10.508 10.902 1.00 91.50 162 THR A N 1
ATOM 1233 C CA . THR A 1 162 ? -4.376 -10.835 10.642 1.00 91.50 162 THR A CA 1
ATOM 1234 C C . THR A 1 162 ? -3.689 -11.266 11.947 1.00 91.50 162 THR A C 1
ATOM 1236 O O . THR A 1 162 ? -3.838 -10.575 12.958 1.00 91.50 162 THR A O 1
ATOM 1239 N N . PRO A 1 163 ? -2.955 -12.399 11.969 1.00 90.62 163 PRO A N 1
ATOM 1240 C CA . PRO A 1 163 ? -2.173 -12.804 13.136 1.00 90.62 163 PRO A CA 1
ATOM 1241 C C . PRO A 1 163 ? -1.093 -11.776 13.483 1.00 90.62 163 PRO A C 1
ATOM 1243 O O . PRO A 1 163 ? -0.525 -11.151 12.590 1.00 90.62 163 PRO A O 1
ATOM 1246 N N . LEU A 1 164 ? -0.782 -11.628 14.774 1.00 90.00 164 LEU A N 1
ATOM 1247 C CA . LEU A 1 164 ? 0.204 -10.653 15.264 1.00 90.00 164 LEU A CA 1
ATOM 1248 C C . LEU A 1 164 ? 1.581 -10.837 14.610 1.00 90.00 164 LEU A C 1
ATOM 1250 O O . LEU A 1 164 ? 2.228 -9.866 14.233 1.00 90.00 164 LEU A O 1
ATOM 1254 N N . GLU A 1 165 ? 1.993 -12.085 14.423 1.00 89.69 165 GLU A N 1
ATOM 1255 C CA . GLU A 1 165 ? 3.251 -12.472 13.789 1.00 89.69 165 GLU A CA 1
ATOM 1256 C C . GLU A 1 165 ? 3.362 -12.078 12.301 1.00 89.69 165 GLU A C 1
ATOM 1258 O O . GLU A 1 165 ? 4.472 -11.962 11.783 1.00 89.69 165 GLU A O 1
ATOM 1263 N N . ASP A 1 166 ? 2.240 -11.819 11.621 1.00 92.75 166 ASP A N 1
ATOM 1264 C CA . ASP A 1 166 ? 2.204 -11.576 10.173 1.00 92.75 166 ASP A CA 1
ATOM 1265 C C . ASP A 1 166 ? 2.195 -10.075 9.811 1.00 92.75 166 ASP A C 1
ATOM 1267 O O . ASP A 1 166 ? 2.343 -9.715 8.639 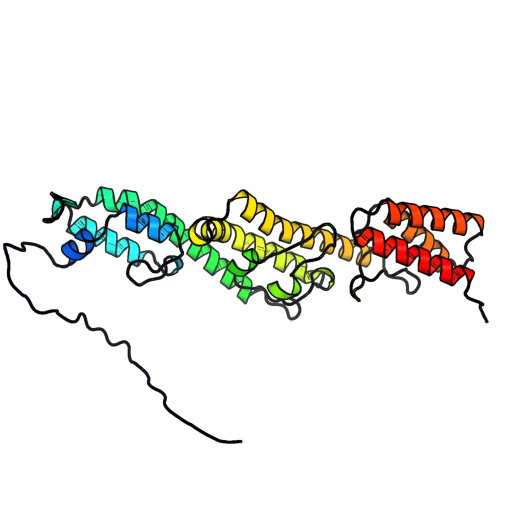1.00 92.75 166 ASP A O 1
ATOM 1271 N N . PHE A 1 167 ? 2.060 -9.165 10.785 1.00 93.38 167 PHE A N 1
ATOM 1272 C CA . PHE A 1 167 ? 2.040 -7.717 10.518 1.00 93.38 167 PHE A CA 1
ATOM 1273 C C . PHE A 1 167 ? 3.381 -7.195 9.986 1.00 93.38 167 PHE A C 1
ATOM 1275 O O . PHE A 1 167 ? 3.415 -6.429 9.015 1.00 93.38 167 PHE A O 1
ATOM 1282 N N . ASP A 1 168 ? 4.495 -7.628 10.578 1.00 92.00 168 ASP A N 1
ATOM 1283 C CA . ASP A 1 168 ? 5.839 -7.225 10.142 1.00 92.00 168 ASP A CA 1
ATOM 1284 C C . ASP A 1 168 ? 6.158 -7.760 8.744 1.00 92.00 168 ASP A C 1
ATOM 1286 O O . ASP A 1 168 ? 6.797 -7.083 7.936 1.00 92.00 168 ASP A O 1
ATOM 1290 N N . LEU A 1 169 ? 5.635 -8.943 8.419 1.00 93.56 169 LEU A N 1
ATOM 1291 C CA . LEU A 1 169 ? 5.741 -9.524 7.091 1.00 93.56 169 LEU A CA 1
ATOM 1292 C C . LEU A 1 169 ? 5.034 -8.655 6.040 1.00 93.56 169 LEU A C 1
ATOM 1294 O O . LEU A 1 169 ? 5.632 -8.337 5.011 1.00 93.56 169 LEU A O 1
ATOM 1298 N N . VAL A 1 170 ? 3.782 -8.249 6.287 1.00 94.62 170 VAL A N 1
ATOM 1299 C CA . VAL A 1 170 ? 3.025 -7.408 5.341 1.00 94.62 170 VAL A CA 1
ATOM 1300 C C . VAL A 1 170 ? 3.673 -6.038 5.190 1.00 94.62 170 VAL A C 1
ATOM 1302 O O . VAL A 1 170 ? 3.913 -5.587 4.069 1.00 94.62 170 VAL A O 1
ATOM 1305 N N . THR A 1 171 ? 3.993 -5.373 6.300 1.00 95.31 171 THR A N 1
ATOM 1306 C CA . THR A 1 171 ? 4.587 -4.030 6.245 1.00 95.31 171 THR A CA 1
ATOM 1307 C C . THR A 1 171 ? 5.989 -4.047 5.631 1.00 95.31 171 THR A C 1
ATOM 1309 O O . THR A 1 171 ? 6.318 -3.159 4.841 1.00 95.31 171 THR A O 1
ATOM 1312 N N . GLY A 1 172 ? 6.796 -5.073 5.915 1.00 95.25 172 GLY A N 1
ATOM 1313 C CA . GLY A 1 172 ? 8.084 -5.311 5.264 1.00 95.25 172 GLY A CA 1
ATOM 1314 C C . GLY A 1 172 ? 7.937 -5.541 3.759 1.00 95.25 172 GLY A C 1
ATOM 1315 O O . GLY A 1 172 ? 8.670 -4.941 2.970 1.00 95.25 172 GLY A O 1
ATOM 1316 N N . TYR A 1 173 ? 6.934 -6.321 3.346 1.00 95.81 173 TYR A N 1
ATOM 1317 C CA . TYR A 1 173 ? 6.657 -6.562 1.933 1.00 95.81 173 TYR A CA 1
ATOM 1318 C C . TYR A 1 173 ? 6.283 -5.277 1.183 1.00 95.81 173 TYR A C 1
ATOM 1320 O O . TYR A 1 173 ? 6.878 -4.976 0.146 1.00 95.81 173 TYR A O 1
ATOM 1328 N N . VAL A 1 174 ? 5.361 -4.478 1.730 1.00 96.69 174 VAL A N 1
ATOM 1329 C CA . VAL A 1 174 ? 4.941 -3.192 1.142 1.00 96.69 174 VAL A CA 1
ATOM 1330 C C . VAL A 1 174 ? 6.134 -2.249 0.979 1.00 96.69 174 VAL A C 1
ATOM 1332 O O . VAL A 1 174 ? 6.315 -1.667 -0.091 1.00 96.69 174 VAL A O 1
ATOM 1335 N N . LYS A 1 175 ? 6.994 -2.149 2.002 1.00 96.38 175 LYS A N 1
ATOM 1336 C CA . LYS A 1 175 ? 8.225 -1.345 1.947 1.00 96.38 175 LYS A CA 1
ATOM 1337 C C . LYS A 1 175 ? 9.188 -1.839 0.868 1.00 96.38 175 LYS A C 1
ATOM 1339 O O . LYS A 1 175 ? 9.763 -1.014 0.165 1.00 96.38 175 LYS A O 1
ATOM 1344 N N . SER A 1 176 ? 9.325 -3.157 0.696 1.00 95.94 176 SER A N 1
ATOM 1345 C CA . SER A 1 176 ? 10.176 -3.729 -0.356 1.00 95.94 176 SER A CA 1
ATOM 1346 C C . SER A 1 176 ? 9.694 -3.354 -1.763 1.00 95.94 176 SER A C 1
ATOM 1348 O O . SER A 1 176 ? 10.505 -3.040 -2.627 1.00 95.94 176 SER A O 1
ATOM 1350 N N . CYS A 1 177 ? 8.374 -3.320 -1.979 1.00 96.69 177 CYS A N 1
ATOM 1351 C CA . CYS A 1 177 ? 7.778 -3.002 -3.275 1.00 96.69 177 CYS A CA 1
ATOM 1352 C C . CYS A 1 177 ? 7.802 -1.502 -3.605 1.00 96.69 177 CYS A C 1
ATOM 1354 O O . CYS A 1 177 ? 7.767 -1.135 -4.781 1.00 96.69 177 CYS A O 1
ATOM 1356 N N . ALA A 1 178 ? 7.816 -0.629 -2.591 1.00 95.69 178 ALA A N 1
ATOM 1357 C CA . ALA A 1 178 ? 7.571 0.803 -2.758 1.00 95.69 178 ALA A CA 1
ATOM 1358 C C . ALA A 1 178 ? 8.443 1.479 -3.840 1.00 95.69 178 ALA A C 1
ATOM 1360 O O . ALA A 1 178 ? 7.864 2.160 -4.691 1.00 95.69 178 ALA A O 1
ATOM 1361 N N . PRO A 1 179 ? 9.776 1.264 -3.913 1.00 93.81 179 PRO A N 1
ATOM 1362 C CA . PRO A 1 179 ? 10.611 1.932 -4.917 1.00 93.81 179 PRO A CA 1
ATOM 1363 C C . PRO A 1 179 ? 10.214 1.601 -6.363 1.00 93.81 179 PRO A C 1
ATOM 1365 O O . PRO A 1 179 ? 10.205 2.483 -7.222 1.00 93.81 179 PRO A O 1
ATOM 1368 N N . ALA A 1 180 ? 9.842 0.345 -6.633 1.00 95.06 180 ALA A N 1
ATOM 1369 C CA . ALA A 1 180 ? 9.372 -0.070 -7.953 1.00 95.06 180 ALA A CA 1
ATOM 1370 C C . ALA A 1 180 ? 7.975 0.485 -8.255 1.00 95.06 180 ALA A C 1
ATOM 1372 O O . ALA A 1 180 ? 7.704 0.921 -9.374 1.00 95.06 180 ALA A O 1
ATOM 1373 N N . LEU A 1 181 ? 7.092 0.505 -7.253 1.00 95.50 181 LEU A N 1
ATOM 1374 C CA . LEU A 1 181 ? 5.717 0.964 -7.423 1.00 95.50 181 LEU A CA 1
ATOM 1375 C C . LEU A 1 181 ? 5.610 2.447 -7.746 1.00 95.50 181 LEU A C 1
ATOM 1377 O O . LEU A 1 181 ? 4.768 2.790 -8.566 1.00 95.50 181 LEU A O 1
ATOM 1381 N N . PHE A 1 182 ? 6.472 3.307 -7.202 1.00 94.06 182 PHE A N 1
ATOM 1382 C CA . PHE A 1 182 ? 6.508 4.716 -7.610 1.00 94.06 182 PHE A CA 1
ATOM 1383 C C . PHE A 1 182 ? 6.774 4.873 -9.110 1.00 94.06 182 PHE A C 1
ATOM 1385 O O . PHE A 1 182 ? 6.076 5.621 -9.795 1.00 94.06 182 PHE A O 1
ATOM 1392 N N . ARG A 1 183 ? 7.731 4.108 -9.646 1.00 91.69 183 ARG A N 1
ATOM 1393 C CA . ARG A 1 183 ? 8.080 4.149 -11.072 1.00 91.69 183 ARG A CA 1
ATOM 1394 C C . ARG A 1 183 ? 6.972 3.562 -11.946 1.00 91.69 183 ARG A C 1
ATOM 1396 O O . ARG A 1 183 ? 6.629 4.158 -12.962 1.00 91.69 183 ARG A O 1
ATOM 1403 N N . ILE A 1 184 ? 6.370 2.443 -11.539 1.00 92.7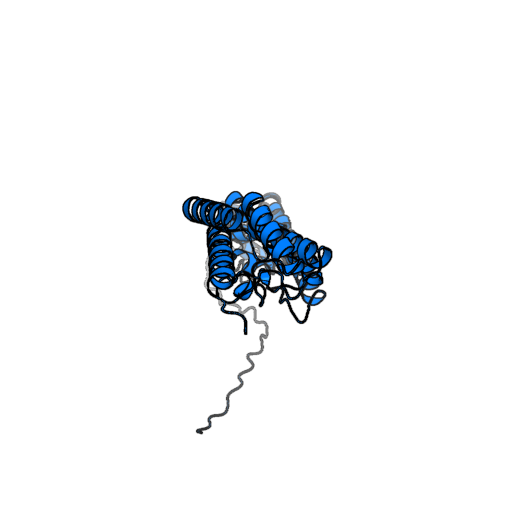5 184 ILE A N 1
ATOM 1404 C CA . ILE A 1 184 ? 5.258 1.811 -12.270 1.00 92.75 184 ILE A CA 1
ATOM 1405 C C . ILE A 1 184 ? 4.014 2.704 -12.254 1.00 92.75 184 ILE A C 1
ATOM 1407 O O . ILE A 1 184 ? 3.404 2.930 -13.298 1.00 92.75 184 ILE A O 1
ATOM 1411 N N . ALA A 1 185 ? 3.646 3.245 -11.094 1.00 92.06 185 ALA A N 1
ATOM 1412 C CA . ALA A 1 185 ? 2.482 4.106 -10.941 1.00 92.06 185 ALA A CA 1
ATOM 1413 C C . ALA A 1 185 ? 2.606 5.372 -11.801 1.00 92.06 185 ALA A C 1
ATOM 1415 O O . ALA A 1 185 ? 1.675 5.707 -12.530 1.00 92.06 185 ALA A O 1
ATOM 1416 N N . HIS A 1 186 ? 3.774 6.018 -11.793 1.00 89.50 186 HIS A N 1
ATOM 1417 C CA . HIS A 1 186 ? 4.031 7.195 -12.619 1.00 89.50 186 HIS A CA 1
ATOM 1418 C C . HIS A 1 186 ? 4.126 6.858 -14.117 1.00 89.50 186 HIS A C 1
ATOM 1420 O O . HIS A 1 186 ? 3.468 7.490 -14.941 1.00 89.50 186 HIS A O 1
ATOM 1426 N N . GLY A 1 187 ? 4.929 5.856 -14.490 1.00 86.12 187 GLY A N 1
ATOM 1427 C CA . GLY A 1 187 ? 5.189 5.512 -15.890 1.00 86.12 187 GLY A CA 1
ATOM 1428 C C . GLY A 1 187 ? 3.960 4.950 -16.604 1.00 86.12 187 GLY A C 1
ATOM 1429 O O . GLY A 1 187 ? 3.574 5.458 -17.664 1.00 86.12 187 GLY A O 1
ATOM 1430 N N . ARG A 1 188 ? 3.326 3.941 -15.991 1.00 87.75 188 ARG A N 1
ATOM 1431 C CA . ARG A 1 188 ? 2.275 3.115 -16.604 1.00 87.75 188 ARG A CA 1
ATOM 1432 C C . ARG A 1 188 ? 0.869 3.604 -16.290 1.00 87.75 188 ARG A C 1
ATOM 1434 O O . ARG A 1 188 ? 0.025 3.608 -17.178 1.00 87.75 188 ARG A O 1
ATOM 1441 N N . LEU A 1 189 ? 0.610 3.991 -15.041 1.00 85.62 189 LEU A N 1
ATOM 1442 C CA . LEU A 1 189 ? -0.729 4.406 -14.595 1.00 85.62 189 LEU A CA 1
ATOM 1443 C C . LEU A 1 189 ? -0.919 5.927 -14.595 1.00 85.62 189 LEU A C 1
ATOM 1445 O O . LEU A 1 189 ? -2.025 6.395 -14.339 1.00 85.62 189 LEU A O 1
ATOM 1449 N N . LYS A 1 190 ? 0.147 6.691 -14.878 1.00 88.38 190 LYS A N 1
ATOM 1450 C CA . LYS A 1 190 ? 0.170 8.161 -14.842 1.00 88.38 190 LYS A CA 1
ATOM 1451 C C . LYS A 1 190 ? -0.354 8.731 -13.514 1.00 88.38 190 LYS A C 1
ATOM 1453 O O . LYS A 1 190 ? -0.905 9.830 -13.473 1.00 88.38 190 LYS A O 1
ATOM 1458 N N . LEU A 1 191 ? -0.179 7.981 -12.424 1.00 89.19 191 LEU A N 1
ATOM 1459 C CA . LEU A 1 191 ? -0.517 8.436 -11.083 1.00 89.19 191 LEU A CA 1
ATOM 1460 C C . LEU A 1 191 ? 0.517 9.449 -10.614 1.00 89.19 191 LEU A C 1
ATOM 1462 O O . LEU A 1 191 ? 1.715 9.328 -10.884 1.00 89.19 191 LEU A O 1
ATOM 1466 N N . ARG A 1 192 ? 0.047 10.435 -9.854 1.00 90.62 192 ARG A N 1
ATOM 1467 C CA . ARG A 1 192 ? 0.941 11.380 -9.197 1.00 90.62 192 ARG A CA 1
ATOM 1468 C C . ARG A 1 192 ? 1.706 10.686 -8.070 1.00 90.62 192 ARG A C 1
ATOM 1470 O O . ARG A 1 192 ? 1.204 9.761 -7.423 1.00 90.62 192 ARG A O 1
ATOM 1477 N N . GLU A 1 193 ? 2.911 11.175 -7.802 1.00 89.00 193 GLU A N 1
ATOM 1478 C CA . GLU A 1 193 ? 3.763 10.650 -6.733 1.00 89.00 193 GLU A CA 1
ATOM 1479 C C . GLU A 1 193 ? 3.071 10.734 -5.366 1.00 89.00 193 GLU A C 1
ATOM 1481 O O . GLU A 1 193 ? 3.048 9.753 -4.625 1.00 89.00 193 GLU A O 1
ATOM 1486 N N . ASP A 1 194 ? 2.391 11.849 -5.078 1.00 92.31 194 ASP A N 1
ATOM 1487 C CA . ASP A 1 194 ? 1.667 12.045 -3.820 1.00 92.31 194 ASP A CA 1
ATOM 1488 C C . ASP A 1 194 ? 0.477 11.091 -3.659 1.00 92.31 194 ASP A C 1
ATOM 1490 O O . ASP A 1 194 ? 0.175 10.659 -2.547 1.00 92.31 194 ASP A O 1
ATOM 1494 N N . GLU A 1 195 ? -0.197 10.724 -4.751 1.00 91.19 195 GLU A N 1
ATOM 1495 C CA . GLU A 1 195 ? -1.269 9.728 -4.701 1.00 91.19 195 GLU A CA 1
ATOM 1496 C C . GLU A 1 195 ? -0.716 8.331 -4.411 1.00 91.19 195 GLU A C 1
ATOM 1498 O O . GLU A 1 195 ? -1.238 7.625 -3.544 1.00 91.19 195 GLU A O 1
ATOM 1503 N N . THR A 1 196 ? 0.370 7.958 -5.088 1.00 91.81 196 THR A N 1
ATOM 1504 C CA . THR A 1 196 ? 1.045 6.671 -4.877 1.00 91.81 196 THR A CA 1
ATOM 1505 C C . THR A 1 196 ? 1.556 6.562 -3.443 1.00 91.81 196 THR A C 1
ATOM 1507 O O . THR A 1 196 ? 1.304 5.563 -2.767 1.00 91.81 196 THR A O 1
ATOM 1510 N N . GLN A 1 197 ? 2.190 7.624 -2.939 1.00 94.31 197 GLN A N 1
ATOM 1511 C CA . GLN A 1 197 ? 2.669 7.699 -1.564 1.00 94.31 197 GLN A CA 1
ATOM 1512 C C . GLN A 1 197 ? 1.520 7.564 -0.566 1.00 94.31 197 GLN A C 1
ATOM 1514 O O . GLN A 1 197 ? 1.602 6.726 0.328 1.00 94.31 197 GLN A O 1
ATOM 1519 N N . ARG A 1 198 ? 0.430 8.333 -0.725 1.00 92.69 198 ARG A N 1
ATOM 1520 C CA . ARG A 1 198 ? -0.746 8.234 0.157 1.00 92.69 198 ARG A CA 1
ATOM 1521 C C . ARG A 1 198 ? -1.318 6.820 0.183 1.00 92.69 198 ARG A C 1
ATOM 1523 O O . ARG A 1 198 ? -1.677 6.333 1.252 1.00 92.69 198 ARG A O 1
ATOM 1530 N N . ARG A 1 199 ? -1.394 6.154 -0.971 1.00 93.06 199 ARG A N 1
ATOM 1531 C CA . ARG A 1 199 ? -1.947 4.799 -1.069 1.00 93.06 199 ARG A CA 1
ATOM 1532 C C . ARG A 1 199 ? -1.075 3.777 -0.340 1.00 93.06 199 ARG A C 1
ATOM 1534 O O . ARG A 1 199 ? -1.596 3.022 0.474 1.00 93.06 199 ARG A O 1
ATOM 1541 N N . LEU A 1 200 ? 0.238 3.785 -0.579 1.00 95.56 200 LEU A N 1
ATOM 1542 C CA . LEU A 1 200 ? 1.169 2.874 0.100 1.00 95.56 200 LEU A CA 1
ATOM 1543 C C . LEU A 1 200 ? 1.251 3.158 1.603 1.00 95.56 200 LEU A C 1
ATOM 1545 O O . LEU A 1 200 ? 1.229 2.225 2.405 1.00 95.56 200 LEU A O 1
ATOM 1549 N N . GLN A 1 201 ? 1.281 4.435 1.987 1.00 95.69 201 GLN A N 1
ATOM 1550 C CA . GLN A 1 201 ? 1.301 4.841 3.388 1.00 95.69 201 GLN A CA 1
ATOM 1551 C C . GLN A 1 201 ? 0.018 4.420 4.109 1.00 95.69 201 GLN A C 1
ATOM 1553 O O . GLN A 1 201 ? 0.095 3.903 5.215 1.00 95.69 201 GLN A O 1
ATOM 1558 N N . SER A 1 202 ? -1.145 4.526 3.459 1.00 95.81 202 SER A N 1
ATOM 1559 C CA . SER A 1 202 ? -2.409 4.056 4.032 1.00 95.81 202 SER A CA 1
ATOM 1560 C C . SER A 1 202 ? -2.384 2.565 4.383 1.00 95.81 202 SER A C 1
ATOM 1562 O O . SER A 1 202 ? -2.954 2.193 5.406 1.00 95.81 202 SER A O 1
ATOM 1564 N N . ILE A 1 203 ? -1.719 1.715 3.591 1.00 96.81 203 ILE A N 1
ATOM 1565 C CA . ILE A 1 203 ? -1.554 0.294 3.943 1.00 96.81 203 ILE A CA 1
ATOM 1566 C C . ILE A 1 203 ? -0.752 0.178 5.242 1.00 96.81 203 ILE A C 1
ATOM 1568 O O . ILE A 1 203 ? -1.172 -0.506 6.175 1.00 96.81 203 ILE A O 1
ATOM 1572 N N . LEU A 1 204 ? 0.395 0.861 5.309 1.00 97.00 204 LEU A N 1
ATOM 1573 C CA . LEU A 1 204 ? 1.288 0.820 6.467 1.00 97.00 204 LEU A CA 1
ATOM 1574 C C . LEU A 1 204 ? 0.602 1.340 7.734 1.00 97.00 204 LEU A C 1
ATOM 1576 O O . LEU A 1 204 ? 0.707 0.702 8.778 1.00 97.00 204 LEU A O 1
ATOM 1580 N N . ASP A 1 205 ? -0.132 2.446 7.634 1.00 94.69 205 ASP A N 1
ATOM 1581 C CA . ASP A 1 205 ? -0.824 3.074 8.760 1.00 94.69 205 ASP A CA 1
ATOM 1582 C C . ASP A 1 205 ? -1.947 2.187 9.300 1.00 94.69 205 ASP A C 1
ATOM 1584 O O . ASP A 1 205 ? -2.069 2.010 10.514 1.00 94.69 205 ASP A O 1
ATOM 1588 N N . VAL A 1 206 ? -2.747 1.581 8.414 1.00 94.44 206 VAL A N 1
ATOM 1589 C CA . VAL A 1 206 ? -3.826 0.667 8.813 1.00 94.44 206 VAL A CA 1
ATOM 1590 C C . VAL A 1 206 ? -3.247 -0.563 9.510 1.00 94.44 206 VAL A C 1
ATOM 1592 O O . VAL A 1 206 ? -3.689 -0.905 10.607 1.00 94.44 206 VAL A O 1
ATOM 1595 N N . TYR A 1 207 ? -2.219 -1.192 8.933 1.00 95.06 207 TYR A N 1
ATOM 1596 C CA . TYR A 1 207 ? -1.574 -2.351 9.555 1.00 95.06 207 TYR A CA 1
ATOM 1597 C C . TYR A 1 207 ? -0.901 -1.990 10.883 1.00 95.06 207 TYR A C 1
ATOM 1599 O O . TYR A 1 207 ? -1.054 -2.732 11.847 1.00 95.06 207 TYR A O 1
ATOM 1607 N N . ALA A 1 208 ? -0.219 -0.847 10.985 1.00 93.06 208 ALA A N 1
ATOM 1608 C CA . ALA A 1 208 ? 0.397 -0.406 12.237 1.00 93.06 208 ALA A CA 1
ATOM 1609 C C . ALA A 1 208 ? -0.647 -0.138 13.334 1.00 93.06 208 ALA A C 1
ATOM 1611 O O . ALA A 1 208 ? -0.473 -0.568 14.475 1.00 93.06 208 ALA A O 1
ATOM 1612 N N . THR A 1 209 ? -1.753 0.521 12.981 1.00 91.12 209 THR A N 1
ATOM 1613 C CA . THR A 1 209 ? -2.840 0.846 13.914 1.00 91.12 209 THR A CA 1
ATOM 1614 C C . THR A 1 209 ? -3.507 -0.424 14.446 1.00 91.12 209 THR A C 1
ATOM 1616 O O . THR A 1 209 ? -3.700 -0.568 15.653 1.00 91.12 209 THR A O 1
ATOM 1619 N N . VAL A 1 210 ? -3.811 -1.385 13.568 1.00 92.44 210 VAL A N 1
ATOM 1620 C CA . VAL A 1 210 ? -4.419 -2.662 13.976 1.00 92.44 210 VAL A CA 1
ATOM 1621 C C . VAL A 1 210 ? -3.428 -3.543 14.739 1.00 92.44 210 VAL A C 1
ATOM 1623 O O . VAL A 1 210 ? -3.818 -4.179 15.717 1.00 92.44 210 VAL A O 1
ATOM 1626 N N . HIS A 1 211 ? -2.145 -3.540 14.363 1.00 93.69 211 HIS A N 1
ATOM 1627 C CA . HIS A 1 211 ? -1.105 -4.252 15.106 1.00 93.69 211 HIS A CA 1
ATOM 1628 C C . HIS A 1 211 ? -1.018 -3.748 16.551 1.00 93.69 211 HIS A C 1
ATOM 1630 O O . HIS A 1 211 ? -1.093 -4.546 17.485 1.00 93.69 211 HIS A O 1
ATOM 1636 N N . ALA A 1 212 ? -0.921 -2.428 16.747 1.00 89.19 212 ALA A N 1
ATOM 1637 C CA . ALA A 1 212 ? -0.892 -1.825 18.077 1.00 89.19 212 ALA A CA 1
ATOM 1638 C C . ALA A 1 212 ? -2.139 -2.210 18.887 1.00 89.19 212 ALA A C 1
ATOM 1640 O O . ALA A 1 212 ? -2.026 -2.663 20.027 1.00 89.19 212 ALA A O 1
ATOM 1641 N N . ALA A 1 213 ? -3.316 -2.136 18.262 1.00 87.62 213 ALA A N 1
ATOM 1642 C CA . ALA A 1 213 ? -4.578 -2.481 18.896 1.00 87.62 213 ALA A CA 1
ATOM 1643 C C . ALA A 1 213 ? -4.648 -3.945 19.369 1.00 87.62 213 ALA A C 1
ATOM 1645 O O . ALA A 1 213 ? -5.097 -4.212 20.488 1.00 87.62 213 ALA A O 1
ATOM 1646 N N . HIS A 1 214 ? -4.183 -4.892 18.549 1.00 87.12 214 HIS A N 1
ATOM 1647 C CA . HIS A 1 214 ? -4.126 -6.312 18.912 1.00 87.12 214 HIS A CA 1
ATOM 1648 C C . HIS A 1 214 ? -3.062 -6.610 19.966 1.00 87.12 214 HIS A C 1
ATOM 1650 O O . HIS A 1 214 ? -3.302 -7.422 20.861 1.00 87.12 214 HIS A O 1
ATOM 1656 N N . THR A 1 215 ? -1.909 -5.945 19.901 1.00 87.31 215 THR A N 1
ATOM 1657 C CA . THR A 1 215 ? -0.832 -6.094 20.888 1.00 87.31 215 THR A CA 1
ATOM 1658 C C . THR A 1 215 ? -1.281 -5.617 22.264 1.00 87.31 215 THR A C 1
ATOM 1660 O O . THR A 1 215 ? -1.120 -6.342 23.247 1.00 87.31 215 THR A O 1
ATOM 1663 N N . GLU A 1 216 ? -1.922 -4.449 22.340 1.00 82.69 216 GLU A N 1
ATOM 1664 C CA . GLU A 1 216 ? -2.502 -3.934 23.583 1.00 82.69 216 GLU A CA 1
ATOM 1665 C C . GLU A 1 216 ? -3.573 -4.878 24.138 1.00 82.69 216 GLU A C 1
ATOM 1667 O O . GLU A 1 216 ? -3.557 -5.208 25.325 1.00 82.69 216 GLU A O 1
ATOM 1672 N N . ARG A 1 217 ? -4.460 -5.388 23.273 1.00 78.44 217 ARG A N 1
ATOM 1673 C CA . ARG A 1 217 ? -5.485 -6.360 23.673 1.00 78.44 217 ARG A CA 1
ATOM 1674 C C . ARG A 1 217 ? -4.873 -7.645 24.233 1.00 78.44 217 ARG A C 1
ATOM 1676 O O . ARG A 1 217 ? -5.336 -8.161 25.248 1.00 78.44 217 ARG A O 1
ATOM 1683 N N . ARG A 1 218 ? -3.822 -8.168 23.596 1.00 82.44 218 ARG A N 1
ATOM 1684 C CA . ARG A 1 218 ? -3.114 -9.365 24.067 1.00 82.44 218 ARG A CA 1
ATOM 1685 C C . ARG A 1 218 ? -2.422 -9.125 25.408 1.00 82.44 218 ARG A C 1
ATOM 1687 O O . ARG A 1 218 ? -2.453 -10.013 26.255 1.00 82.44 218 ARG A O 1
ATOM 1694 N N . ALA A 1 219 ? -1.824 -7.951 25.603 1.00 81.88 219 ALA A N 1
ATOM 1695 C CA . ALA A 1 219 ? -1.145 -7.585 26.844 1.00 81.88 219 ALA A CA 1
ATOM 1696 C C . ALA A 1 219 ? -2.118 -7.381 28.018 1.00 81.88 219 ALA A C 1
ATOM 1698 O O . ALA A 1 219 ? -1.802 -7.764 29.142 1.00 81.88 219 ALA A O 1
ATOM 1699 N N . GLY A 1 220 ? -3.301 -6.811 27.765 1.00 69.31 220 GLY A N 1
ATOM 1700 C CA . GLY A 1 220 ? -4.328 -6.594 28.790 1.00 69.31 220 GLY A CA 1
ATOM 1701 C C . GLY A 1 220 ? -4.979 -7.879 29.312 1.00 69.31 220 GLY A C 1
ATOM 1702 O O . GLY A 1 220 ? -5.466 -7.898 30.442 1.00 69.31 220 GLY A O 1
ATOM 1703 N N . GLY A 1 221 ? -4.943 -8.955 28.516 1.00 68.31 221 GLY A N 1
ATOM 1704 C CA . GLY A 1 221 ? -5.684 -10.190 28.767 1.00 68.31 221 GLY A CA 1
ATOM 1705 C C . GLY A 1 221 ? -7.185 -9.997 28.527 1.00 68.31 221 GLY A C 1
ATOM 1706 O O . GLY A 1 221 ? -7.765 -9.013 28.965 1.00 68.31 221 GLY A O 1
ATOM 1707 N N . ASN A 1 222 ? -7.833 -10.938 27.835 1.00 68.12 222 ASN A N 1
ATOM 1708 C CA . ASN A 1 222 ? -9.290 -10.907 27.666 1.00 68.12 222 ASN A CA 1
ATOM 1709 C C . ASN A 1 222 ? -9.943 -11.715 28.794 1.00 68.12 222 ASN A C 1
ATOM 1711 O O . ASN A 1 222 ? -9.709 -12.923 28.906 1.00 68.12 222 ASN A O 1
ATOM 1715 N N . ARG A 1 223 ? -10.791 -11.082 29.603 1.00 73.31 223 ARG A N 1
ATOM 1716 C CA . ARG A 1 223 ? -11.705 -11.781 30.513 1.00 73.31 223 ARG A CA 1
ATOM 1717 C C . ARG A 1 223 ? -12.972 -12.151 29.751 1.00 73.31 223 ARG A C 1
ATOM 1719 O O . ARG A 1 223 ? -13.394 -11.450 28.839 1.00 73.31 223 ARG A O 1
ATOM 1726 N N . ALA A 1 224 ? -13.634 -13.227 30.168 1.00 72.81 224 ALA A N 1
ATOM 1727 C CA . ALA A 1 224 ? -14.909 -13.640 29.571 1.00 72.81 224 ALA A CA 1
ATOM 1728 C C . ALA A 1 224 ? -16.023 -12.580 29.711 1.00 72.81 224 ALA A C 1
ATOM 1730 O O . ALA A 1 224 ? -17.011 -12.623 28.987 1.00 72.81 224 ALA A O 1
ATOM 1731 N N . THR A 1 225 ? -15.875 -11.652 30.659 1.00 76.06 225 THR A N 1
ATOM 1732 C CA . THR A 1 225 ? -16.822 -10.565 30.926 1.00 76.06 225 THR A CA 1
ATOM 1733 C C . THR A 1 225 ? -16.597 -9.324 30.074 1.00 76.06 225 THR A C 1
ATOM 1735 O O . THR A 1 225 ? -17.475 -8.461 30.078 1.00 76.06 225 THR A O 1
ATOM 1738 N N . ASP A 1 226 ? -15.444 -9.219 29.407 1.00 82.88 226 ASP A N 1
ATOM 1739 C CA . ASP A 1 226 ? -15.064 -8.016 28.674 1.00 82.88 226 ASP A CA 1
ATOM 1740 C C . ASP A 1 226 ? -15.992 -7.807 27.481 1.00 82.88 226 ASP A C 1
ATOM 1742 O O . ASP A 1 226 ? -16.385 -8.747 26.778 1.00 82.88 226 ASP A O 1
ATOM 1746 N N . MET A 1 227 ? -16.352 -6.552 27.249 1.00 86.31 227 MET A N 1
ATOM 1747 C CA . MET A 1 227 ? -17.229 -6.190 26.155 1.00 86.31 227 MET A CA 1
ATOM 1748 C C . MET A 1 227 ? -16.547 -6.393 24.799 1.00 86.31 227 MET A C 1
ATOM 1750 O O . MET A 1 227 ? -15.367 -6.100 24.603 1.00 86.31 227 MET A O 1
ATOM 1754 N N . ILE A 1 228 ? -17.325 -6.862 23.824 1.00 87.38 228 ILE A N 1
ATOM 1755 C CA . ILE A 1 228 ? -16.879 -7.025 22.442 1.00 87.38 228 ILE A CA 1
ATOM 1756 C C . ILE A 1 228 ? -17.863 -6.289 21.5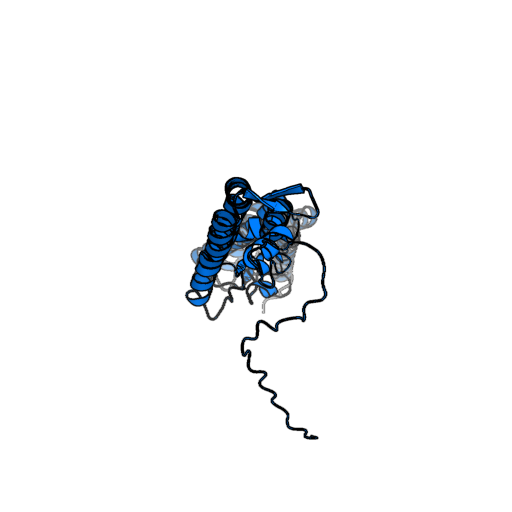42 1.00 87.38 228 ILE A C 1
ATOM 1758 O O . ILE A 1 228 ? -19.044 -6.631 21.506 1.00 87.38 228 ILE A O 1
ATOM 1762 N N . ALA A 1 229 ? -17.368 -5.294 20.809 1.00 90.81 229 ALA A N 1
ATOM 1763 C CA . ALA A 1 229 ? -18.104 -4.671 19.719 1.00 90.81 229 ALA A CA 1
ATOM 1764 C C . ALA A 1 229 ? -17.820 -5.402 18.402 1.00 90.81 229 ALA A C 1
ATOM 1766 O O . ALA A 1 229 ? -16.711 -5.902 18.177 1.00 90.81 229 ALA A O 1
ATOM 1767 N N . TYR A 1 230 ? -18.819 -5.427 17.521 1.00 89.31 230 TYR A N 1
ATOM 1768 C CA . TYR A 1 230 ? -18.721 -6.063 16.213 1.00 89.31 230 TYR A CA 1
ATOM 1769 C C . TYR A 1 230 ? -18.969 -5.059 15.092 1.00 89.31 230 TYR A C 1
ATOM 1771 O O . TYR A 1 230 ? -19.880 -4.240 15.160 1.00 89.31 230 TYR A O 1
ATOM 1779 N N . MET A 1 231 ? -18.187 -5.168 14.022 1.00 87.25 231 MET A N 1
ATOM 1780 C CA . MET A 1 231 ? -18.388 -4.424 12.782 1.00 87.25 231 MET A CA 1
ATOM 1781 C C . MET A 1 231 ? -18.409 -5.411 11.622 1.00 87.25 231 MET A C 1
ATOM 1783 O O . MET A 1 231 ? -17.428 -6.112 11.369 1.00 87.25 231 MET A O 1
ATOM 1787 N N . ASP A 1 232 ? -19.551 -5.493 10.936 1.00 84.62 232 ASP A N 1
ATOM 1788 C CA . ASP A 1 232 ? -19.792 -6.473 9.868 1.00 84.62 232 ASP A CA 1
ATOM 1789 C C . ASP A 1 232 ? -19.482 -7.916 10.324 1.00 84.62 232 ASP A C 1
ATOM 1791 O O . ASP A 1 232 ? -18.794 -8.668 9.640 1.00 84.62 232 ASP A O 1
ATOM 1795 N N . GLY A 1 233 ? -19.936 -8.279 11.532 1.00 83.38 233 GLY A N 1
ATOM 1796 C CA . GLY A 1 233 ? -19.764 -9.619 12.110 1.00 83.38 233 GLY A CA 1
ATOM 1797 C C . GLY A 1 233 ? -18.382 -9.913 12.704 1.00 83.38 233 GLY A C 1
ATOM 1798 O O . GLY A 1 233 ? -18.154 -11.027 13.170 1.00 83.38 233 GLY A O 1
ATOM 1799 N N . ARG A 1 234 ? -17.464 -8.939 12.727 1.00 84.06 234 ARG A N 1
ATOM 1800 C CA . ARG A 1 234 ? -16.075 -9.139 13.174 1.00 84.06 234 ARG A CA 1
ATOM 1801 C C . ARG A 1 234 ? -15.761 -8.350 14.438 1.00 84.06 234 ARG A C 1
ATOM 1803 O O . ARG A 1 234 ? -16.196 -7.202 14.533 1.00 84.06 234 ARG A O 1
ATOM 1810 N N . PRO A 1 235 ? -15.008 -8.923 15.394 1.00 86.19 235 PRO A N 1
ATOM 1811 C CA . PRO A 1 235 ? -14.666 -8.230 16.625 1.00 86.19 235 PRO A CA 1
ATOM 1812 C C . PRO A 1 235 ? -13.727 -7.058 16.331 1.00 86.19 235 PRO A C 1
ATOM 1814 O O . PRO A 1 235 ? -12.670 -7.229 15.724 1.00 86.19 235 PRO A O 1
ATOM 1817 N N . VAL A 1 236 ? -14.088 -5.870 16.806 1.00 88.38 236 VAL A N 1
ATOM 1818 C CA . VAL A 1 236 ? -13.256 -4.666 16.689 1.00 88.38 236 VAL A CA 1
ATOM 1819 C C . VAL A 1 236 ? -12.580 -4.422 18.033 1.00 88.38 236 VAL A C 1
ATOM 1821 O O . VAL A 1 236 ? -13.283 -4.373 19.035 1.00 88.38 236 VAL A O 1
ATOM 1824 N N . PRO A 1 237 ? -11.246 -4.282 18.118 1.00 87.25 237 PRO A N 1
ATOM 1825 C CA . PRO A 1 237 ? -10.591 -3.878 19.362 1.00 87.25 237 PRO A CA 1
ATOM 1826 C C . PRO A 1 237 ? -11.032 -2.479 19.830 1.00 87.25 237 PRO A C 1
ATOM 1828 O O . PRO A 1 237 ? -11.122 -1.553 19.024 1.00 87.25 237 PRO A O 1
ATOM 1831 N N . SER A 1 238 ? -11.266 -2.293 21.135 1.00 88.25 238 SER A N 1
ATOM 1832 C CA . SER A 1 238 ? -11.629 -0.982 21.719 1.00 88.25 238 SER A CA 1
ATOM 1833 C C . SER A 1 238 ? -10.500 0.032 21.612 1.00 88.25 238 SER A C 1
ATOM 1835 O O . SER A 1 238 ? -10.742 1.232 21.540 1.00 88.25 238 SER A O 1
ATOM 1837 N N . THR A 1 239 ? -9.268 -0.456 21.533 1.00 87.00 239 THR A N 1
ATOM 1838 C CA . THR A 1 239 ? -8.039 0.315 21.338 1.00 87.00 239 THR A CA 1
ATOM 1839 C C . THR A 1 239 ? -8.003 1.061 19.999 1.00 87.00 239 THR A C 1
ATOM 1841 O O . THR A 1 239 ? -7.260 2.029 19.871 1.00 87.00 239 THR A O 1
ATOM 1844 N N . LEU A 1 240 ? -8.861 0.695 19.035 1.00 88.69 240 LEU A N 1
ATOM 1845 C CA . LEU A 1 240 ? -9.071 1.461 17.799 1.00 88.69 240 LEU A CA 1
ATOM 1846 C C . LEU A 1 240 ? -10.020 2.661 17.962 1.00 88.69 240 LEU A C 1
ATOM 1848 O O . LEU A 1 240 ? -10.067 3.520 17.083 1.00 88.69 240 LEU A O 1
ATOM 1852 N N . ALA A 1 241 ? -10.798 2.726 19.045 1.00 90.62 241 ALA A N 1
ATOM 1853 C CA . ALA A 1 241 ? -11.659 3.866 19.348 1.00 90.62 241 ALA A CA 1
ATOM 1854 C C . ALA A 1 241 ? -10.872 4.982 20.059 1.00 90.62 241 ALA A C 1
ATOM 1856 O O . ALA A 1 241 ? -9.739 4.788 20.504 1.00 90.62 241 ALA A O 1
ATOM 1857 N N . SER A 1 242 ? -11.467 6.165 20.206 1.00 91.50 242 SER A N 1
ATOM 1858 C CA . SER A 1 242 ? -10.873 7.277 20.948 1.00 91.50 242 SER A CA 1
ATOM 1859 C C . SER A 1 242 ? -10.661 6.940 22.422 1.00 91.50 242 SER A C 1
ATOM 1861 O O . SER A 1 242 ? -11.312 6.073 23.007 1.00 91.50 242 SER A O 1
ATOM 1863 N N . ARG A 1 243 ? -9.776 7.701 23.078 1.00 91.81 243 ARG A N 1
ATOM 1864 C CA . ARG A 1 243 ? -9.520 7.557 24.521 1.00 91.81 243 ARG A CA 1
ATOM 1865 C C . ARG A 1 243 ? -10.781 7.716 25.373 1.00 91.81 243 ARG A C 1
ATOM 1867 O O . ARG A 1 243 ? -10.877 7.062 26.407 1.00 91.81 243 ARG A O 1
ATOM 1874 N N . ARG A 1 244 ? -11.724 8.560 24.938 1.00 94.38 244 ARG A N 1
ATOM 1875 C CA . ARG A 1 244 ? -13.020 8.777 25.596 1.00 94.38 244 ARG A CA 1
ATOM 1876 C C . ARG A 1 244 ? -13.813 7.469 25.632 1.00 94.38 244 ARG A C 1
ATOM 1878 O O . ARG A 1 244 ? -14.141 6.975 26.707 1.00 94.38 244 ARG A O 1
ATOM 1885 N N . THR A 1 245 ? -13.974 6.840 24.474 1.00 94.19 245 THR A N 1
ATOM 1886 C CA . THR A 1 245 ? -14.654 5.549 24.320 1.00 94.19 245 THR A CA 1
ATOM 1887 C C . THR A 1 245 ? -13.921 4.426 25.043 1.00 94.19 245 THR A C 1
ATOM 1889 O O . THR A 1 245 ? -14.530 3.680 25.804 1.00 94.19 245 THR A O 1
ATOM 1892 N N . GLN A 1 246 ? -12.594 4.356 24.924 1.00 91.75 246 GLN A N 1
ATOM 1893 C CA . GLN A 1 246 ? -11.783 3.391 25.672 1.00 91.75 246 GLN A CA 1
ATOM 1894 C C . GLN A 1 246 ? -11.920 3.538 27.195 1.00 91.75 246 GLN A C 1
ATOM 1896 O O . GLN A 1 246 ? -11.807 2.548 27.917 1.00 91.75 246 GLN A O 1
ATOM 1901 N N . SER A 1 247 ? -12.084 4.759 27.712 1.00 92.19 247 SER A N 1
ATOM 1902 C CA . SER A 1 247 ? -12.281 4.998 29.147 1.00 92.19 247 SER A CA 1
ATOM 1903 C C . SER A 1 247 ? -13.624 4.444 29.611 1.00 92.19 247 SER A C 1
ATOM 1905 O O . SER A 1 247 ? -13.668 3.711 30.597 1.00 92.19 247 SER A O 1
ATOM 1907 N N . LEU A 1 248 ? -14.688 4.731 28.857 1.00 94.31 248 LEU A N 1
ATOM 1908 C CA . LEU A 1 248 ? -16.041 4.258 29.142 1.00 94.31 248 LEU A CA 1
ATOM 1909 C C . LEU A 1 248 ? -16.129 2.724 29.109 1.00 94.31 248 LEU A C 1
ATOM 1911 O O . LEU A 1 248 ? -16.641 2.110 30.043 1.00 94.31 248 LEU A O 1
ATOM 1915 N N . VAL A 1 249 ? -15.551 2.098 28.077 1.00 92.12 249 VAL A N 1
ATOM 1916 C CA . VAL A 1 249 ? -15.465 0.631 27.951 1.00 92.12 249 VAL A CA 1
ATOM 1917 C C . VAL A 1 249 ? -14.730 0.024 29.149 1.00 92.12 249 VAL A C 1
ATOM 1919 O O . VAL A 1 249 ? -15.250 -0.875 29.802 1.00 92.12 249 VAL A O 1
ATOM 1922 N N . ARG A 1 250 ? -13.558 0.568 29.511 1.00 89.56 250 ARG A N 1
ATOM 1923 C CA . ARG A 1 250 ? -12.773 0.080 30.659 1.00 89.56 250 ARG A CA 1
ATOM 1924 C C . ARG A 1 250 ? -13.488 0.236 31.994 1.00 89.56 250 ARG A C 1
ATOM 1926 O O . ARG A 1 250 ? -13.187 -0.488 32.940 1.00 89.56 250 ARG A O 1
ATOM 1933 N N . GLU A 1 251 ? -14.353 1.227 32.137 1.00 89.62 251 GLU A N 1
ATOM 1934 C CA . GLU A 1 251 ? -15.157 1.388 33.341 1.00 89.62 251 GLU A CA 1
ATOM 1935 C C . GLU A 1 251 ? -16.241 0.314 33.432 1.00 89.62 251 GLU A C 1
ATOM 1937 O O . GLU A 1 251 ? -16.322 -0.370 34.451 1.00 89.62 251 GLU A O 1
ATOM 1942 N N . LEU A 1 252 ? -16.973 0.072 32.344 1.00 89.06 252 LEU A N 1
ATOM 1943 C CA . LEU A 1 252 ? -17.955 -1.013 32.263 1.00 89.06 252 LEU A CA 1
ATOM 1944 C C . LEU A 1 252 ? -17.328 -2.391 32.490 1.00 89.06 252 LEU A C 1
ATOM 1946 O O . LEU A 1 252 ? -17.843 -3.168 33.291 1.00 89.06 252 LEU A O 1
ATOM 1950 N N . ASP A 1 253 ? -16.182 -2.674 31.868 1.00 88.19 253 ASP A N 1
ATOM 1951 C CA . ASP A 1 253 ? -15.472 -3.944 32.054 1.00 88.19 253 ASP A CA 1
ATOM 1952 C C . ASP A 1 253 ? -15.020 -4.136 33.514 1.00 88.19 253 ASP A C 1
ATOM 1954 O O . ASP A 1 253 ? -15.047 -5.252 34.043 1.00 88.19 253 ASP A O 1
ATOM 1958 N N . ARG A 1 254 ? -14.646 -3.051 34.215 1.00 86.62 254 ARG A N 1
ATOM 1959 C CA . ARG A 1 254 ? -14.315 -3.097 35.652 1.00 86.62 254 ARG A CA 1
ATOM 1960 C C . ARG A 1 254 ? -15.528 -3.466 36.507 1.00 86.62 254 ARG A C 1
ATOM 1962 O O . ARG A 1 254 ? -15.382 -4.296 37.404 1.00 86.62 254 ARG A O 1
ATOM 1969 N N . TYR A 1 255 ? -16.700 -2.900 36.223 1.00 85.81 255 TYR A N 1
ATOM 1970 C CA . TYR A 1 255 ? -17.945 -3.256 36.916 1.00 85.81 255 TYR A CA 1
ATOM 1971 C C . TYR A 1 255 ? -18.385 -4.692 36.611 1.00 85.81 255 TYR A C 1
ATOM 1973 O O . TYR A 1 255 ? -18.726 -5.451 37.519 1.00 85.81 255 TYR A O 1
ATOM 1981 N N . ALA A 1 256 ? -18.300 -5.111 35.349 1.00 82.88 256 ALA A N 1
ATOM 1982 C CA . ALA A 1 256 ? -18.616 -6.479 34.955 1.00 82.88 256 ALA A CA 1
ATOM 1983 C C . ALA A 1 256 ? -17.698 -7.496 35.659 1.00 82.88 256 ALA A C 1
ATOM 1985 O O . ALA A 1 256 ? -18.166 -8.527 36.150 1.00 82.88 256 ALA A O 1
ATOM 1986 N N . ALA A 1 257 ? -16.403 -7.187 35.774 1.00 84.00 257 ALA A N 1
ATOM 1987 C CA . ALA A 1 257 ? -15.439 -8.029 36.476 1.00 84.00 257 ALA A CA 1
ATOM 1988 C C . ALA A 1 257 ? -15.683 -8.093 37.995 1.00 84.00 257 ALA A C 1
ATOM 1990 O O . ALA A 1 257 ? -15.435 -9.136 38.601 1.00 84.00 257 ALA A O 1
ATOM 1991 N N . SER A 1 258 ? -16.186 -7.018 38.616 1.00 84.44 258 SER A N 1
ATOM 1992 C CA . SER A 1 258 ? -16.509 -7.000 40.050 1.00 84.44 258 SER A CA 1
ATOM 1993 C C . SER A 1 258 ? -17.830 -7.702 40.392 1.00 84.44 258 SER A C 1
ATOM 1995 O O . SER A 1 258 ? -18.119 -7.894 41.573 1.00 84.44 258 SER A O 1
ATOM 1997 N N . ARG A 1 259 ? -18.618 -8.112 39.382 1.00 77.25 259 ARG A N 1
ATOM 1998 C CA . ARG A 1 259 ? -19.973 -8.687 39.522 1.00 77.25 259 ARG A CA 1
ATOM 1999 C C . ARG A 1 259 ? -20.937 -7.795 40.316 1.00 77.25 259 ARG A C 1
ATOM 2001 O O . ARG A 1 259 ? -21.914 -8.287 40.879 1.00 77.25 259 ARG A O 1
ATOM 2008 N N . GLN A 1 260 ? -20.667 -6.495 40.380 1.00 77.81 260 GLN A N 1
ATOM 2009 C CA . GLN A 1 260 ? -21.547 -5.526 41.025 1.00 77.81 260 GLN A CA 1
ATOM 2010 C C . GLN A 1 260 ? -22.567 -5.002 40.015 1.00 77.81 260 GLN A C 1
ATOM 2012 O O . GLN A 1 260 ? -22.253 -4.832 38.837 1.00 77.81 260 GLN A O 1
ATOM 2017 N N . ARG A 1 261 ? -23.788 -4.714 40.480 1.00 76.50 261 ARG A N 1
ATOM 2018 C CA . ARG A 1 261 ? -24.749 -3.959 39.668 1.00 76.50 261 ARG A CA 1
ATOM 2019 C C . ARG A 1 261 ? -24.248 -2.530 39.499 1.00 76.50 261 ARG A C 1
ATOM 2021 O O . ARG A 1 261 ? -23.751 -1.937 40.457 1.00 76.50 261 ARG A O 1
ATOM 2028 N N . LEU A 1 262 ? -24.416 -1.984 38.299 1.00 83.81 262 LEU A N 1
ATOM 2029 C CA . LEU A 1 262 ? -24.166 -0.571 38.050 1.00 83.81 262 LEU A CA 1
ATOM 2030 C C . LEU A 1 262 ? -25.174 0.269 38.857 1.00 83.81 262 LEU A C 1
ATOM 2032 O O . LEU A 1 262 ? -26.381 0.033 38.750 1.00 83.81 262 LEU A O 1
ATOM 2036 N N . PRO A 1 263 ? -24.711 1.232 39.672 1.00 86.81 263 PRO A N 1
ATOM 2037 C CA . PRO A 1 263 ? -25.588 2.201 40.322 1.00 86.81 263 PRO A CA 1
ATOM 2038 C C . PRO A 1 263 ? -26.427 2.988 39.304 1.00 86.81 263 PRO A C 1
ATOM 2040 O O . PRO A 1 263 ? -25.977 3.233 38.185 1.00 86.81 263 PRO A O 1
ATOM 2043 N N . ALA A 1 264 ? -27.642 3.403 39.676 1.00 85.88 264 ALA A N 1
ATOM 2044 C CA . ALA A 1 264 ? -28.566 4.077 38.754 1.00 85.88 264 ALA A CA 1
ATOM 2045 C C . ALA A 1 264 ? -28.002 5.397 38.187 1.00 85.88 264 ALA A C 1
ATOM 2047 O O . ALA A 1 264 ? -28.171 5.689 37.005 1.00 85.88 264 ALA A O 1
ATOM 2048 N N . ASP A 1 265 ? -27.276 6.157 39.007 1.00 88.38 265 ASP A N 1
ATOM 2049 C CA . ASP A 1 265 ? -26.559 7.373 38.612 1.00 88.38 265 ASP A CA 1
ATOM 2050 C C . ASP A 1 265 ? -25.440 7.080 37.600 1.00 88.38 265 ASP A C 1
ATOM 2052 O O . ASP A 1 265 ? -25.263 7.824 36.632 1.00 88.38 265 ASP A O 1
ATOM 2056 N N . GLN A 1 266 ? -24.731 5.960 37.774 1.00 89.69 266 GLN A N 1
ATOM 2057 C CA . GLN A 1 266 ? -23.696 5.517 36.838 1.00 89.69 266 GLN A CA 1
ATOM 2058 C C . GLN A 1 266 ? -24.290 5.041 35.516 1.00 89.69 266 GLN A C 1
ATOM 2060 O O . GLN A 1 266 ? -23.784 5.404 34.458 1.00 89.69 266 GLN A O 1
ATOM 2065 N N . ILE A 1 267 ? -25.403 4.305 35.555 1.00 89.31 267 ILE A N 1
ATOM 2066 C CA . ILE A 1 267 ? -26.156 3.904 34.359 1.00 89.31 267 ILE A CA 1
ATOM 2067 C C . ILE A 1 267 ? -26.550 5.136 33.537 1.00 89.31 267 ILE A C 1
ATOM 2069 O O . ILE A 1 267 ? -26.305 5.182 32.330 1.00 89.31 267 ILE A O 1
ATOM 2073 N N . GLU A 1 268 ? -27.132 6.151 34.179 1.00 90.31 268 GLU A N 1
ATOM 2074 C CA . GLU A 1 268 ? -27.549 7.379 33.499 1.00 90.31 268 GLU A CA 1
ATOM 2075 C C . GLU A 1 268 ? -26.347 8.153 32.940 1.00 90.31 268 GLU A C 1
ATOM 2077 O O . GLU A 1 268 ? -26.376 8.615 31.796 1.00 90.31 268 GLU A O 1
ATOM 2082 N N . SER A 1 269 ? -25.277 8.289 33.729 1.00 92.56 269 SER A N 1
ATOM 2083 C CA . SER A 1 269 ? -24.035 8.950 33.316 1.00 92.56 269 SER A CA 1
ATOM 2084 C C . SER A 1 269 ? -23.412 8.270 32.092 1.00 92.56 269 SER A C 1
ATOM 2086 O O . SER A 1 269 ? -23.216 8.908 31.056 1.00 92.56 269 SER A O 1
ATOM 2088 N N . MET A 1 270 ? -23.193 6.956 32.162 1.00 92.44 270 MET A N 1
ATOM 2089 C CA . MET A 1 270 ? -22.586 6.171 31.088 1.00 92.44 270 MET A CA 1
ATOM 2090 C C . MET A 1 270 ? -23.450 6.134 29.826 1.00 92.44 270 MET A C 1
ATOM 2092 O O . MET A 1 270 ? -22.922 6.223 28.720 1.00 92.44 270 MET A O 1
ATOM 2096 N N . ASN A 1 271 ? -24.777 6.040 29.959 1.00 93.19 271 ASN A N 1
ATOM 2097 C CA . ASN A 1 271 ? -25.676 6.047 28.804 1.00 93.19 271 ASN A CA 1
ATOM 2098 C C . ASN A 1 271 ? -25.725 7.423 28.116 1.00 93.19 271 ASN A C 1
ATOM 2100 O O . ASN A 1 271 ? -25.778 7.501 26.882 1.00 93.19 271 ASN A O 1
ATOM 2104 N N . ARG A 1 272 ? -25.674 8.520 28.887 1.00 95.00 272 ARG A N 1
ATOM 2105 C CA . ARG A 1 272 ? -25.526 9.874 28.328 1.00 95.00 272 ARG A CA 1
ATOM 2106 C C . ARG A 1 272 ? -24.202 10.017 27.592 1.00 95.00 272 ARG A C 1
ATOM 2108 O O . ARG A 1 272 ? -24.200 10.483 26.456 1.00 95.00 272 ARG A O 1
ATOM 2115 N N . GLU A 1 273 ? -23.114 9.552 28.195 1.00 96.00 273 GLU A N 1
ATOM 2116 C CA . GLU A 1 273 ? -21.785 9.605 27.591 1.00 96.00 273 GLU A CA 1
ATOM 2117 C C . GLU A 1 273 ? -21.716 8.788 26.293 1.00 96.00 273 GLU A C 1
ATOM 2119 O O . GLU A 1 273 ? -21.284 9.301 25.263 1.00 96.00 273 GLU A O 1
ATOM 2124 N N . ALA A 1 274 ? -22.238 7.558 26.288 1.00 95.25 274 ALA A N 1
ATOM 2125 C CA . ALA A 1 274 ? -22.329 6.736 25.082 1.00 95.25 274 ALA A CA 1
ATOM 2126 C C . ALA A 1 274 ? -23.195 7.391 23.994 1.00 95.25 274 ALA A C 1
ATOM 2128 O O . ALA A 1 274 ? -22.871 7.327 22.810 1.00 95.25 274 ALA A O 1
ATOM 2129 N N . THR A 1 275 ? -24.288 8.058 24.378 1.00 95.81 275 THR A N 1
ATOM 2130 C CA . THR A 1 275 ? -25.132 8.808 23.435 1.00 95.81 275 THR A CA 1
ATOM 2131 C C . THR A 1 275 ? -24.383 9.990 22.825 1.00 95.81 275 THR A C 1
ATOM 2133 O O . THR A 1 275 ? -24.475 10.190 21.616 1.00 95.81 275 THR A O 1
ATOM 2136 N N . ALA A 1 276 ? -23.621 10.735 23.628 1.00 96.31 276 ALA A N 1
ATOM 2137 C CA . ALA A 1 276 ? -22.800 11.840 23.144 1.00 96.31 276 ALA A CA 1
ATOM 2138 C C . ALA A 1 276 ? -21.695 11.348 22.196 1.00 96.31 276 ALA A C 1
ATOM 2140 O O . ALA A 1 276 ? -21.547 11.895 21.107 1.00 96.31 276 ALA A O 1
ATOM 2141 N N . ILE A 1 277 ? -20.990 10.267 22.554 1.00 96.00 277 ILE A N 1
ATOM 2142 C CA . ILE A 1 277 ? -19.984 9.632 21.686 1.00 96.00 277 ILE A CA 1
ATOM 2143 C C . ILE A 1 277 ? -20.605 9.233 20.344 1.00 96.00 277 ILE A C 1
ATOM 2145 O O . ILE A 1 277 ? -20.053 9.569 19.302 1.00 96.00 277 ILE A O 1
ATOM 2149 N N . GLY A 1 278 ? -21.760 8.560 20.354 1.00 93.44 278 GLY A N 1
ATOM 2150 C CA . GLY A 1 278 ? -22.444 8.146 19.126 1.00 93.44 278 GLY A CA 1
ATOM 2151 C C . GLY A 1 278 ? -22.906 9.325 18.261 1.00 93.44 278 GLY A C 1
ATOM 2152 O O . GLY A 1 278 ? -22.779 9.274 17.043 1.00 93.44 278 GLY A O 1
ATOM 2153 N N . ALA A 1 279 ? -23.397 10.406 18.874 1.00 93.88 279 ALA A N 1
ATOM 2154 C CA . ALA A 1 279 ? -23.833 11.605 18.154 1.00 93.88 279 ALA A CA 1
ATOM 2155 C C . ALA A 1 279 ? -22.663 12.403 17.547 1.00 93.88 279 ALA A C 1
ATOM 2157 O O . ALA A 1 279 ? -22.807 13.010 16.488 1.00 93.88 279 ALA A O 1
ATOM 2158 N N . GLU A 1 280 ? -21.503 12.397 18.207 1.00 94.50 280 GLU A N 1
ATOM 2159 C CA . GLU A 1 280 ? -20.283 13.096 17.779 1.00 94.50 280 GLU A CA 1
ATOM 2160 C C . GLU A 1 280 ? -19.340 12.207 16.946 1.00 94.50 280 GLU A C 1
ATOM 2162 O O . GLU A 1 280 ? -18.268 12.656 16.520 1.00 94.50 280 GLU A O 1
ATOM 2167 N N . ALA A 1 281 ? -19.715 10.945 16.721 1.00 91.19 281 ALA A N 1
ATOM 2168 C CA . ALA A 1 281 ? -18.880 9.942 16.084 1.00 91.19 281 ALA A CA 1
ATOM 2169 C C . ALA A 1 281 ? -18.465 10.373 14.671 1.00 91.19 281 ALA A C 1
ATOM 2171 O O . ALA A 1 281 ? -19.280 10.551 13.768 1.00 91.19 281 ALA A O 1
ATOM 2172 N N . LYS A 1 282 ? -17.151 10.494 14.461 1.00 89.19 282 LYS A N 1
ATOM 2173 C CA . LYS A 1 282 ? -16.559 10.748 13.134 1.00 89.19 282 LYS A CA 1
ATOM 2174 C C . LYS A 1 282 ? -16.190 9.467 12.393 1.00 89.19 282 LYS A C 1
ATOM 2176 O O . LYS A 1 282 ? -15.815 9.530 11.223 1.00 89.19 282 LYS A O 1
ATOM 2181 N N . THR A 1 283 ? -16.246 8.331 13.083 1.00 90.25 283 THR A N 1
ATOM 2182 C CA . THR A 1 283 ? -15.905 7.023 12.535 1.00 90.25 283 THR A CA 1
ATOM 2183 C C . THR A 1 283 ? -16.956 5.990 12.914 1.00 90.25 283 THR A C 1
ATOM 2185 O O . THR A 1 283 ? -17.616 6.074 13.955 1.00 90.25 283 THR A O 1
ATOM 2188 N N . ARG A 1 284 ? -17.082 4.961 12.082 1.00 90.06 284 ARG A N 1
ATOM 2189 C CA . ARG A 1 284 ? -17.942 3.814 12.362 1.00 90.06 284 ARG A CA 1
ATOM 2190 C C . ARG A 1 284 ? -17.481 3.041 13.595 1.00 90.06 284 ARG A C 1
ATOM 2192 O O . ARG A 1 284 ? -18.326 2.529 14.316 1.00 90.06 284 ARG A O 1
ATOM 2199 N N . ILE A 1 285 ? -16.173 3.011 13.872 1.00 91.88 285 ILE A N 1
ATOM 2200 C CA . ILE A 1 285 ? -15.607 2.391 15.081 1.00 91.88 285 ILE A CA 1
ATOM 2201 C C . ILE A 1 285 ? -16.190 3.032 16.346 1.00 91.88 285 ILE A C 1
ATOM 2203 O O . ILE A 1 285 ? -16.597 2.315 17.255 1.00 91.88 285 ILE A O 1
ATOM 2207 N N . GLU A 1 286 ? -16.286 4.362 16.392 1.00 93.25 286 GLU A N 1
ATOM 2208 C CA . GLU A 1 286 ? -16.921 5.058 17.520 1.00 93.25 286 GLU A CA 1
ATOM 2209 C C . GLU A 1 286 ? -18.394 4.691 17.659 1.00 93.25 286 GLU A C 1
ATOM 2211 O O . GLU A 1 286 ? -18.875 4.419 18.757 1.00 93.25 286 GLU A O 1
ATOM 2216 N N . THR A 1 287 ? -19.092 4.624 16.527 1.00 93.62 287 THR A N 1
ATOM 2217 C CA . THR A 1 287 ? -20.521 4.306 16.492 1.00 93.62 287 THR A CA 1
ATOM 2218 C C . THR A 1 287 ? -20.783 2.903 17.044 1.00 93.62 287 THR A C 1
ATOM 2220 O O . THR A 1 287 ? -21.576 2.755 17.970 1.00 93.62 287 THR A O 1
ATOM 2223 N N . VAL A 1 288 ? -20.065 1.881 16.558 1.00 94.94 288 VAL A N 1
ATOM 2224 C CA . VAL A 1 288 ? -20.274 0.491 17.007 1.00 94.94 288 VAL A CA 1
ATOM 2225 C C . VAL A 1 288 ? -19.915 0.295 18.479 1.00 94.94 288 VAL A C 1
ATOM 2227 O O . VAL A 1 288 ? -20.555 -0.497 19.166 1.00 94.94 288 VAL A O 1
ATOM 2230 N N . TRP A 1 289 ? -18.919 1.021 18.995 1.00 95.50 289 TRP A N 1
ATOM 2231 C CA . TRP A 1 289 ? -18.570 0.954 20.413 1.00 95.50 289 TRP A CA 1
ATOM 2232 C C . TRP A 1 289 ? -19.580 1.682 21.300 1.00 95.50 289 TRP A C 1
ATOM 2234 O O . TRP A 1 289 ? -19.942 1.154 22.351 1.00 95.50 289 TRP A O 1
ATOM 2244 N N . ALA A 1 290 ? -20.077 2.846 20.879 1.00 95.44 290 ALA A N 1
ATOM 2245 C CA . ALA A 1 290 ? -21.155 3.541 21.575 1.00 95.44 290 ALA A CA 1
ATOM 2246 C C . ALA A 1 290 ? -22.430 2.684 21.639 1.00 95.44 290 ALA A C 1
ATOM 2248 O O . ALA A 1 290 ? -23.060 2.585 22.692 1.00 95.44 290 ALA A O 1
ATOM 2249 N N . GLU A 1 291 ? -22.789 2.017 20.543 1.00 94.94 291 GLU A N 1
ATOM 2250 C CA . GLU A 1 291 ? -23.924 1.091 20.493 1.00 94.94 291 GLU A CA 1
ATOM 2251 C C . GLU A 1 291 ? -23.710 -0.131 21.394 1.00 94.94 291 GLU A C 1
ATOM 2253 O O . GLU A 1 291 ? -24.594 -0.457 22.187 1.00 94.94 291 GLU A O 1
ATOM 2258 N N . ALA A 1 292 ? -22.524 -0.750 21.359 1.00 94.75 292 ALA A N 1
ATOM 2259 C CA . ALA A 1 292 ? -22.192 -1.885 22.222 1.00 94.75 292 ALA A CA 1
ATOM 2260 C C . ALA A 1 292 ? -22.285 -1.527 23.716 1.00 94.75 292 ALA A C 1
ATOM 2262 O O . ALA A 1 292 ? -22.817 -2.310 24.508 1.00 94.75 292 ALA A O 1
ATOM 2263 N N . VAL A 1 293 ? -21.830 -0.326 24.099 1.00 93.81 293 VAL A N 1
ATOM 2264 C CA . VAL A 1 293 ? -21.992 0.206 25.462 1.00 93.81 293 VAL A CA 1
ATOM 2265 C C . VAL A 1 293 ? -23.472 0.297 25.836 1.00 93.81 293 VAL A C 1
ATOM 2267 O O . VAL A 1 293 ? -23.875 -0.203 26.887 1.00 93.81 293 VAL A O 1
ATOM 2270 N N . LYS A 1 294 ? -24.297 0.915 24.983 1.00 93.06 294 LYS A N 1
ATOM 2271 C CA . LYS A 1 294 ? -25.735 1.089 25.244 1.00 93.06 294 LYS A CA 1
ATOM 2272 C C . LYS A 1 294 ? -26.456 -0.247 25.362 1.00 93.06 294 LYS A C 1
ATOM 2274 O O . LYS A 1 294 ? -27.264 -0.425 26.271 1.00 93.06 294 LYS A O 1
ATOM 2279 N N . GLU A 1 295 ? -26.140 -1.196 24.485 1.00 91.50 295 GLU A N 1
ATOM 2280 C CA . GLU A 1 295 ? -26.685 -2.552 24.538 1.00 91.50 295 GLU A CA 1
ATOM 2281 C C . GLU A 1 295 ? -26.283 -3.254 25.839 1.00 91.50 295 GLU A C 1
ATOM 2283 O O . GLU A 1 295 ? -27.111 -3.899 26.483 1.00 91.50 295 GLU A O 1
ATOM 2288 N N . ARG A 1 296 ? -25.023 -3.106 26.271 1.00 88.50 296 ARG A N 1
ATOM 2289 C CA . ARG A 1 296 ? -24.562 -3.687 27.532 1.00 88.50 296 ARG A CA 1
ATOM 2290 C C . ARG A 1 296 ? -25.305 -3.110 28.735 1.00 88.50 296 ARG A C 1
ATOM 2292 O O . ARG A 1 296 ? -25.815 -3.888 29.534 1.00 88.50 296 ARG A O 1
ATOM 2299 N N . ILE A 1 297 ? -25.416 -1.787 28.825 1.00 89.31 297 ILE A N 1
ATOM 2300 C CA . ILE A 1 297 ? -26.159 -1.112 29.897 1.00 89.31 297 ILE A CA 1
ATOM 2301 C C . ILE A 1 297 ? -27.629 -1.551 29.887 1.00 89.31 297 ILE A C 1
ATOM 2303 O O . ILE A 1 297 ? -28.185 -1.867 30.933 1.00 89.31 297 ILE A O 1
ATOM 2307 N N . SER A 1 298 ? -28.253 -1.621 28.707 1.00 87.69 298 SER A N 1
ATOM 2308 C CA . SER A 1 298 ? -29.633 -2.089 28.560 1.00 87.69 298 SER A CA 1
ATOM 2309 C C . SER A 1 298 ? -29.802 -3.520 29.073 1.00 87.69 298 SER A C 1
ATOM 2311 O O . SER A 1 298 ? -30.724 -3.777 29.846 1.00 87.69 298 SER A O 1
ATOM 2313 N N . ARG A 1 299 ? -28.886 -4.435 28.728 1.00 84.56 299 ARG A N 1
ATOM 2314 C CA . ARG A 1 299 ? -28.893 -5.792 29.287 1.00 84.56 299 ARG A CA 1
ATOM 2315 C C . ARG A 1 299 ? -28.780 -5.778 30.802 1.00 84.56 299 ARG A C 1
ATOM 2317 O O . ARG A 1 299 ? -29.573 -6.455 31.429 1.00 84.56 299 ARG A O 1
ATOM 2324 N N . ASP A 1 300 ? -27.880 -4.993 31.385 1.00 79.38 300 ASP A N 1
ATOM 2325 C CA . ASP A 1 300 ? -27.703 -4.959 32.842 1.00 79.38 300 ASP A CA 1
ATOM 2326 C C . ASP A 1 300 ? -28.925 -4.355 33.583 1.00 79.38 300 ASP A C 1
ATOM 2328 O O . ASP A 1 300 ? -29.171 -4.703 34.738 1.00 79.38 300 ASP A O 1
ATOM 2332 N N . ILE A 1 301 ? -29.721 -3.493 32.926 1.00 80.38 301 ILE A N 1
ATOM 2333 C CA . ILE A 1 301 ? -30.999 -2.966 33.451 1.00 80.38 301 ILE A CA 1
ATOM 2334 C C . ILE A 1 301 ? -32.119 -4.014 33.375 1.00 80.38 301 ILE A C 1
ATOM 2336 O O . ILE A 1 301 ? -32.876 -4.172 34.332 1.00 80.38 301 ILE A O 1
ATOM 2340 N N . PHE A 1 302 ? -32.263 -4.680 32.223 1.00 73.62 302 PHE A N 1
ATOM 2341 C CA . PHE A 1 302 ? -33.424 -5.523 31.904 1.00 73.62 302 PHE A CA 1
ATOM 2342 C C . PHE A 1 302 ? -33.187 -7.022 32.086 1.00 73.62 302 PHE A C 1
ATOM 2344 O O . PHE A 1 302 ? -34.135 -7.799 31.981 1.00 73.62 302 PHE A O 1
ATOM 2351 N N . SER A 1 303 ? -31.957 -7.460 32.351 1.00 60.53 303 SER A N 1
ATOM 2352 C CA . SER A 1 303 ? -31.704 -8.833 32.759 1.00 60.53 303 SER A CA 1
ATOM 2353 C C . SER A 1 303 ? -32.302 -9.045 34.149 1.00 60.53 303 SER A C 1
ATOM 2355 O O . SER A 1 303 ? -31.677 -8.734 35.166 1.00 60.53 303 SER A O 1
ATOM 2357 N N . GLU A 1 304 ? -33.519 -9.586 34.186 1.00 43.56 304 GLU A N 1
ATOM 2358 C CA . GLU A 1 304 ? -33.989 -10.394 35.305 1.00 43.56 304 GLU A CA 1
ATOM 2359 C C . GLU A 1 304 ? -32.940 -11.493 35.521 1.00 43.56 304 GLU A C 1
ATOM 2361 O O . GLU A 1 304 ? -32.667 -12.294 34.625 1.00 43.56 304 GLU A O 1
ATOM 2366 N N . GLN A 1 305 ? -32.268 -11.492 36.672 1.00 39.88 305 GLN A N 1
ATOM 2367 C CA . GLN A 1 305 ? -31.528 -12.685 37.066 1.00 39.88 305 GLN A CA 1
ATOM 2368 C C . GLN A 1 305 ? -32.538 -13.737 37.548 1.00 39.88 305 GLN A C 1
ATOM 2370 O O . GLN A 1 305 ? -33.535 -13.346 38.162 1.00 39.88 305 GLN A O 1
ATOM 2375 N N . PRO A 1 306 ? -32.298 -15.036 37.301 1.00 38.28 306 PRO A N 1
ATOM 2376 C CA . PRO A 1 306 ? -32.907 -16.081 38.119 1.00 38.28 306 PRO A CA 1
ATOM 2377 C C . PRO A 1 306 ? -32.579 -15.893 39.608 1.00 38.28 306 PRO A C 1
ATOM 2379 O O . PRO A 1 306 ? -31.504 -15.323 39.919 1.00 38.28 306 PRO A O 1
#

Radius of gyration: 31.25 Å; chains: 1; bounding box: 63×49×97 Å